Protein AF-A0A2U2I7R1-F1 (afdb_monomer_lite)

Secondary structure (DSSP, 8-state):
-PPPP------SSHHHHTTS-HHHHH-PPPPPEE-SS--SSSTTTT-PPTT-EEPPPTHHHHHHHHSS-HHHHHHHHHGGGHHHHHHHHTTSS---HHHHHHHHHHHT--HHHHHHT----SSS-S-HHHHHHHHHHHHHHHHHHHHHH----B-TTT--BSSPPHHHHHHHSSS---HHHHHHHHHHHHHHHHHHHHHHHH-GGGSPPTTHHHHHT-TTS-HHHHHHHHHHHHHT-SSHHHHHHHTT-S-TTSPPPPHHHHHHHHHTSSPPPHHHHHHHTTT-TTHHHHHHHHHHHHHHHHHHHHHHHHSSSSSPPPHHHHHHHHHHHHHHHHHHHHHHHHHHHHHHH-S------------PPPP-------

pLDDT: mean 81.18, std 19.89, range [24.16, 98.38]

Organism: NCBI:txid1524097

Structure (mmCIF, N/CA/C/O backbone):
data_AF-A0A2U2I7R1-F1
#
_entry.id   AF-A0A2U2I7R1-F1
#
loop_
_atom_site.group_PDB
_atom_site.id
_atom_site.type_symbol
_atom_site.label_atom_id
_atom_site.label_alt_id
_atom_site.label_comp_id
_atom_site.label_asym_id
_atom_site.label_entity_id
_atom_site.label_seq_id
_atom_site.pdbx_PDB_ins_code
_atom_site.Cartn_x
_atom_site.Cartn_y
_atom_site.Cartn_z
_atom_site.occupancy
_atom_site.B_iso_or_equiv
_atom_site.auth_seq_id
_atom_site.auth_comp_id
_atom_site.auth_asym_id
_atom_site.auth_atom_id
_atom_site.pdbx_PDB_model_num
ATOM 1 N N . MET A 1 1 ? 42.868 -10.624 25.948 1.00 32.81 1 MET A N 1
ATOM 2 C CA . MET A 1 1 ? 41.670 -10.775 25.096 1.00 32.81 1 MET A CA 1
ATOM 3 C C . MET A 1 1 ? 40.777 -11.775 25.797 1.00 32.81 1 MET A C 1
ATOM 5 O O . MET A 1 1 ? 40.874 -12.968 25.550 1.00 32.81 1 MET A O 1
ATOM 9 N N . GLU A 1 2 ? 40.053 -11.282 26.795 1.00 24.16 2 GLU A N 1
ATOM 10 C CA . GLU A 1 2 ? 39.180 -12.086 27.645 1.00 24.16 2 GLU A CA 1
ATOM 11 C C . GLU A 1 2 ? 37.803 -12.216 27.005 1.00 24.16 2 GLU A C 1
ATOM 13 O O . GLU A 1 2 ? 37.299 -11.296 26.359 1.00 24.16 2 GLU A O 1
ATOM 18 N N . ASN A 1 3 ? 37.250 -13.411 27.174 1.00 28.14 3 ASN A N 1
ATOM 19 C CA . ASN A 1 3 ? 35.972 -13.864 26.665 1.00 28.14 3 ASN A CA 1
ATOM 20 C C . ASN A 1 3 ? 34.836 -12.928 27.092 1.00 28.14 3 ASN A C 1
ATOM 22 O O . ASN A 1 3 ? 34.544 -12.793 28.279 1.00 28.14 3 ASN A O 1
ATOM 26 N N . LEU A 1 4 ? 34.154 -12.340 26.109 1.00 25.27 4 LEU A N 1
ATOM 27 C CA . LEU A 1 4 ? 32.807 -11.822 26.314 1.00 25.27 4 LEU A CA 1
ATOM 28 C C . LEU A 1 4 ? 31.895 -13.005 26.687 1.00 25.27 4 LEU A C 1
ATOM 30 O O . LEU A 1 4 ? 31.951 -14.038 26.012 1.00 25.27 4 LEU A O 1
ATOM 34 N N . PRO A 1 5 ? 31.072 -12.892 27.743 1.00 25.06 5 PRO A N 1
ATOM 35 C CA . PRO A 1 5 ? 30.177 -13.964 28.139 1.00 25.06 5 PRO A CA 1
ATOM 36 C C . PRO A 1 5 ? 29.154 -14.209 27.029 1.00 25.06 5 PRO A C 1
ATOM 38 O O . PRO A 1 5 ? 28.495 -13.288 26.542 1.00 25.06 5 PRO A O 1
ATOM 41 N N . ALA A 1 6 ? 29.050 -15.474 26.626 1.00 27.86 6 ALA A N 1
ATOM 42 C CA . ALA A 1 6 ? 28.032 -15.961 25.718 1.00 27.86 6 ALA A CA 1
ATOM 43 C C . ALA A 1 6 ? 26.646 -15.658 26.305 1.00 27.86 6 ALA A C 1
ATOM 45 O O . ALA A 1 6 ? 26.239 -16.238 27.309 1.00 27.86 6 ALA A O 1
ATOM 46 N N . PHE A 1 7 ? 25.917 -14.739 25.671 1.00 26.69 7 PHE A N 1
ATOM 47 C CA . PHE A 1 7 ? 24.474 -14.617 25.849 1.00 26.69 7 PHE A CA 1
ATOM 48 C C . PHE A 1 7 ? 23.809 -15.806 25.150 1.00 26.69 7 PHE A C 1
ATOM 50 O O . PHE A 1 7 ? 23.364 -15.727 24.006 1.00 26.69 7 PHE A O 1
ATOM 57 N N . ASP A 1 8 ? 23.796 -16.932 25.855 1.00 27.38 8 ASP A N 1
ATOM 58 C CA . ASP A 1 8 ? 23.245 -18.214 25.421 1.00 27.38 8 ASP A CA 1
ATOM 59 C C . ASP A 1 8 ? 21.739 -18.289 25.740 1.00 27.38 8 ASP A C 1
ATOM 61 O O . ASP A 1 8 ? 21.255 -19.139 26.483 1.00 27.38 8 ASP A O 1
ATOM 65 N N . LEU A 1 9 ? 20.982 -17.318 25.219 1.00 26.78 9 LEU A N 1
ATOM 66 C CA . LEU A 1 9 ? 19.534 -17.183 25.432 1.00 26.78 9 LEU A CA 1
ATOM 67 C C . LEU A 1 9 ? 18.770 -16.975 24.119 1.00 26.78 9 LEU A C 1
ATOM 69 O O . LEU A 1 9 ? 17.791 -16.246 24.077 1.00 26.78 9 LEU A O 1
ATOM 73 N N . LEU A 1 10 ? 19.203 -17.614 23.030 1.00 28.50 10 LEU A N 1
ATOM 74 C CA . LEU A 1 10 ? 18.437 -17.708 21.780 1.00 28.50 10 LEU A CA 1
ATOM 75 C C . LEU A 1 10 ? 18.779 -19.016 21.051 1.00 28.50 10 LEU A C 1
ATOM 77 O O . LEU A 1 10 ? 19.348 -19.016 19.956 1.00 28.50 10 LEU A O 1
ATOM 81 N N . THR A 1 11 ? 18.411 -20.154 21.634 1.00 30.95 11 THR A N 1
ATOM 82 C CA . THR A 1 11 ? 18.304 -21.405 20.879 1.00 30.95 11 THR A CA 1
ATOM 83 C C . THR A 1 11 ? 17.136 -21.285 19.884 1.00 30.95 11 THR A C 1
ATOM 85 O O . THR A 1 11 ? 16.000 -21.647 20.162 1.00 30.95 11 THR A O 1
ATOM 88 N N . THR A 1 12 ? 17.475 -20.752 18.697 1.00 36.22 12 THR A N 1
ATOM 89 C CA . THR A 1 12 ? 16.732 -20.649 17.411 1.00 36.22 12 THR A CA 1
ATOM 90 C C . THR A 1 12 ? 15.532 -19.682 17.358 1.00 36.22 12 THR A C 1
ATOM 92 O O . THR A 1 12 ? 14.618 -19.812 18.163 1.00 36.22 12 THR A O 1
ATOM 95 N N . PRO A 1 13 ? 15.526 -18.677 16.435 1.00 36.03 13 PRO A N 1
ATOM 96 C CA . PRO A 1 13 ? 15.705 -18.839 14.977 1.00 36.03 13 PRO A CA 1
ATOM 97 C C . PRO A 1 13 ? 16.886 -18.062 14.345 1.00 36.03 13 PRO A C 1
ATOM 99 O O . PRO A 1 13 ? 16.948 -17.910 13.128 1.00 36.03 13 PRO A O 1
ATOM 102 N N . PHE A 1 14 ? 17.838 -17.552 15.131 1.00 35.88 14 PHE A N 1
ATOM 103 C CA . PHE A 1 14 ? 18.919 -16.699 14.599 1.00 35.88 14 PHE A CA 1
ATOM 104 C C . PHE A 1 14 ? 20.123 -17.454 13.999 1.00 35.88 14 PHE A C 1
ATOM 106 O O . PHE A 1 14 ? 20.901 -16.865 13.251 1.00 35.88 14 PHE A O 1
ATOM 113 N N . GLY A 1 15 ? 20.276 -18.754 14.273 1.00 31.91 15 GLY A N 1
ATOM 114 C CA . GLY A 1 15 ? 21.371 -19.569 13.720 1.00 31.91 15 GLY A CA 1
ATOM 115 C C . GLY A 1 15 ? 21.289 -19.767 12.200 1.00 31.91 15 GLY A C 1
ATOM 116 O O . GLY A 1 15 ? 22.312 -19.771 11.520 1.00 31.91 15 GLY A O 1
ATOM 117 N N . GLU A 1 16 ? 20.070 -19.842 11.663 1.00 39.00 16 GLU A N 1
ATOM 118 C CA . GLU A 1 16 ? 19.798 -19.959 10.223 1.00 39.00 16 GLU A CA 1
ATOM 119 C C . GLU A 1 16 ? 19.964 -18.613 9.487 1.00 39.00 16 GLU A C 1
ATOM 121 O O . GLU A 1 16 ? 20.326 -18.587 8.313 1.00 39.00 16 GLU A O 1
ATOM 126 N N . LEU A 1 17 ? 19.810 -17.477 10.185 1.00 38.53 17 LEU A N 1
ATOM 127 C CA . LEU A 1 17 ? 19.970 -16.134 9.605 1.00 38.53 17 LEU A CA 1
ATOM 128 C C . LEU A 1 17 ? 21.421 -15.815 9.211 1.00 38.53 17 LEU A C 1
ATOM 130 O O . LEU A 1 17 ? 21.637 -15.009 8.314 1.00 38.53 17 LEU A O 1
ATOM 134 N N . LYS A 1 18 ? 22.425 -16.469 9.815 1.00 36.31 18 LYS A N 1
ATOM 135 C CA . LYS A 1 18 ? 23.844 -16.273 9.449 1.00 36.31 18 LYS A CA 1
ATOM 136 C C . LYS A 1 18 ? 24.207 -16.826 8.064 1.00 36.31 18 LYS A C 1
ATOM 138 O O . LYS A 1 18 ? 25.251 -16.458 7.533 1.00 36.31 18 LYS A O 1
ATOM 143 N N . LYS A 1 19 ? 23.382 -17.711 7.493 1.00 43.28 19 LYS A N 1
ATOM 144 C CA . LYS A 1 19 ? 23.600 -18.321 6.167 1.00 43.28 19 LYS A CA 1
ATOM 145 C C . LYS A 1 19 ? 22.849 -17.604 5.043 1.00 43.28 19 LYS A C 1
ATOM 147 O O . LYS A 1 19 ? 23.075 -17.910 3.877 1.00 43.28 19 LYS A O 1
ATOM 152 N N . LEU A 1 20 ? 21.954 -16.681 5.388 1.00 46.47 20 LEU A N 1
ATOM 153 C CA . LEU A 1 20 ? 21.107 -15.968 4.442 1.00 46.47 20 LEU A CA 1
ATOM 154 C C . LEU A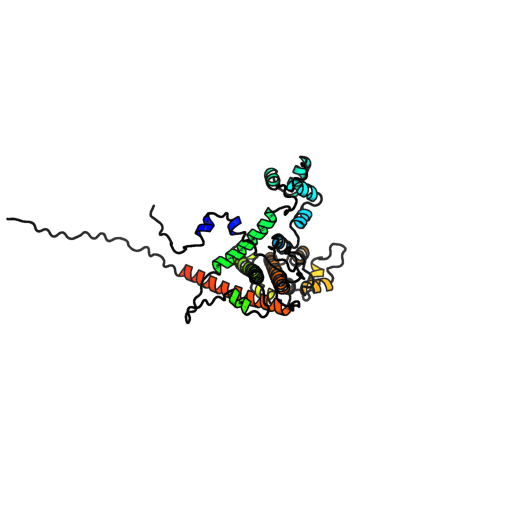 1 20 ? 21.677 -14.573 4.184 1.00 46.47 20 LEU A C 1
ATOM 156 O O . LEU A 1 20 ? 22.095 -13.870 5.102 1.00 46.47 20 LEU A O 1
ATOM 160 N N . THR A 1 21 ? 21.679 -14.148 2.923 1.00 63.03 21 THR A N 1
ATOM 161 C CA . THR A 1 21 ? 21.971 -12.753 2.580 1.00 63.03 21 THR A CA 1
ATOM 162 C C . THR A 1 21 ? 20.905 -11.841 3.190 1.00 63.03 21 THR A C 1
ATOM 164 O O . THR A 1 21 ? 19.758 -12.250 3.375 1.00 63.03 21 THR A O 1
ATOM 167 N N . LEU A 1 22 ? 21.246 -10.577 3.466 1.00 63.06 22 LEU A N 1
ATOM 168 C CA . LEU A 1 22 ? 20.279 -9.596 3.980 1.00 63.06 22 LEU A CA 1
ATOM 169 C C . LEU A 1 22 ? 19.018 -9.529 3.098 1.00 63.06 22 LEU A C 1
ATOM 171 O O . LEU A 1 22 ? 17.906 -9.443 3.607 1.00 63.06 22 LEU A O 1
ATOM 175 N N . VAL A 1 23 ? 19.185 -9.662 1.780 1.00 62.62 23 VAL A N 1
ATOM 176 C CA . VAL A 1 23 ? 18.077 -9.736 0.821 1.00 62.62 23 VAL A CA 1
ATOM 177 C C . VAL A 1 23 ? 17.191 -10.952 1.087 1.00 62.62 23 VAL A C 1
ATOM 179 O O . VAL A 1 23 ? 15.979 -10.799 1.135 1.00 62.62 23 VAL A O 1
ATOM 182 N N . GLN A 1 24 ? 17.753 -12.140 1.322 1.00 67.38 24 GLN A N 1
ATOM 183 C CA . GLN A 1 24 ? 16.977 -13.352 1.629 1.00 67.38 24 GLN A CA 1
ATOM 184 C C . GLN A 1 24 ? 16.220 -13.253 2.961 1.00 67.38 24 GLN A C 1
ATOM 186 O O . GLN A 1 24 ? 15.110 -13.761 3.075 1.00 67.38 24 GLN A O 1
ATOM 191 N N . ILE A 1 25 ? 16.781 -12.560 3.954 1.00 66.81 25 ILE A N 1
ATOM 192 C CA . ILE A 1 25 ? 16.105 -12.307 5.238 1.00 66.81 25 ILE A CA 1
ATOM 193 C C . ILE A 1 25 ? 14.923 -11.342 5.054 1.00 66.81 25 ILE A C 1
ATOM 195 O O . ILE A 1 25 ? 13.881 -11.481 5.698 1.00 66.81 25 ILE A O 1
ATOM 199 N N . LEU A 1 26 ? 15.084 -10.357 4.169 1.00 78.00 26 LEU A N 1
ATOM 200 C CA . LEU A 1 26 ? 14.093 -9.313 3.914 1.00 78.00 26 LEU A CA 1
ATOM 201 C C . LEU A 1 26 ? 13.083 -9.680 2.817 1.00 78.00 26 LEU A C 1
ATOM 203 O O . LEU A 1 26 ? 12.078 -9.000 2.679 1.00 78.00 26 LEU A O 1
ATOM 207 N N . THR A 1 27 ? 13.289 -10.757 2.062 1.00 76.06 27 THR A N 1
ATOM 208 C CA . THR A 1 27 ? 12.367 -11.214 1.009 1.00 76.06 27 THR A CA 1
ATOM 209 C C . THR A 1 27 ? 11.592 -12.439 1.480 1.00 76.06 27 THR A C 1
ATOM 211 O O . THR A 1 27 ? 11.774 -13.556 1.006 1.00 76.06 27 THR A O 1
ATOM 214 N N . VAL A 1 28 ? 10.697 -12.231 2.449 1.00 74.44 28 VAL A N 1
ATOM 215 C CA . VAL A 1 28 ? 9.805 -13.298 2.920 1.00 74.44 28 VAL A CA 1
ATOM 216 C C . VAL A 1 28 ? 8.736 -13.550 1.846 1.00 74.44 28 VAL A C 1
ATOM 218 O O . VAL A 1 28 ? 7.973 -12.631 1.538 1.00 74.44 28 VAL A O 1
ATOM 221 N N . PRO A 1 29 ? 8.619 -14.755 1.265 1.00 81.56 29 PRO A N 1
ATOM 222 C CA . PRO A 1 29 ? 7.606 -15.022 0.246 1.00 81.56 29 PRO A CA 1
ATOM 223 C C . PRO A 1 29 ? 6.188 -14.892 0.823 1.00 81.56 29 PRO A C 1
ATOM 225 O O . PRO A 1 29 ? 5.965 -15.097 2.019 1.00 81.56 29 PRO A O 1
ATOM 228 N N . PHE A 1 30 ? 5.219 -14.515 -0.012 1.00 88.38 30 PHE A N 1
ATOM 229 C CA . PHE A 1 30 ? 3.804 -14.564 0.363 1.00 88.38 30 PHE A CA 1
ATOM 230 C C . PHE A 1 30 ? 3.295 -16.007 0.295 1.00 88.38 30 PHE A C 1
ATOM 232 O O . PHE A 1 30 ? 3.698 -16.769 -0.584 1.00 88.38 30 PHE A O 1
ATOM 239 N N . ALA A 1 31 ? 2.396 -16.374 1.209 1.00 91.00 31 ALA A N 1
ATOM 240 C CA . ALA A 1 31 ? 1.668 -17.633 1.109 1.00 91.00 31 ALA A CA 1
ATOM 241 C C . ALA A 1 31 ? 0.715 -17.607 -0.104 1.00 91.00 31 ALA A C 1
ATOM 243 O O . ALA A 1 31 ? 0.285 -16.519 -0.515 1.00 91.00 31 ALA A O 1
ATOM 244 N N . PRO A 1 32 ? 0.372 -18.771 -0.687 1.00 95.38 32 PRO A N 1
ATOM 245 C CA . PRO A 1 32 ? -0.664 -18.853 -1.707 1.00 95.38 32 PRO A CA 1
ATOM 246 C C . PRO A 1 32 ? -1.975 -18.238 -1.210 1.00 95.38 32 PRO A C 1
ATOM 248 O O . PRO A 1 32 ? -2.477 -18.591 -0.150 1.00 95.38 32 PRO A O 1
ATOM 251 N N . LEU A 1 33 ? -2.541 -17.319 -1.986 1.00 96.12 33 LEU A N 1
ATOM 252 C CA . LEU A 1 33 ? -3.781 -16.631 -1.662 1.00 96.12 33 LEU A CA 1
ATOM 253 C C . LEU A 1 33 ? -4.865 -17.057 -2.651 1.00 96.12 33 LEU A C 1
ATOM 255 O O . LEU A 1 33 ? -4.689 -16.948 -3.863 1.00 96.12 33 LEU A O 1
ATOM 259 N N . MET A 1 34 ? -6.008 -17.506 -2.136 1.00 96.50 34 MET A N 1
ATOM 260 C CA . MET A 1 34 ? -7.183 -17.804 -2.952 1.00 96.50 34 MET A CA 1
ATOM 261 C C . MET A 1 34 ? -8.215 -16.690 -2.805 1.00 96.50 34 MET A C 1
ATOM 263 O O . MET A 1 34 ? -8.817 -16.514 -1.746 1.00 96.50 34 MET A O 1
ATOM 267 N N . LEU A 1 35 ? -8.452 -15.952 -3.888 1.00 95.81 35 LEU A N 1
ATOM 268 C CA . LEU A 1 35 ? -9.587 -15.038 -3.962 1.00 95.81 35 LEU A CA 1
ATOM 269 C C . LEU A 1 35 ? -10.848 -15.843 -4.284 1.00 95.81 35 LEU A C 1
ATOM 271 O O . LEU A 1 35 ? -10.841 -16.655 -5.200 1.00 95.81 35 LEU A O 1
ATOM 275 N N . LEU A 1 36 ? -11.953 -15.601 -3.586 1.00 95.62 36 LEU A N 1
ATOM 276 C CA . LEU A 1 36 ? -13.254 -16.201 -3.916 1.00 95.62 36 LEU A CA 1
ATOM 277 C C . LEU A 1 36 ? -13.996 -15.406 -4.994 1.00 95.62 36 LEU A C 1
ATOM 279 O O . LEU A 1 36 ? -14.959 -15.882 -5.588 1.00 95.62 36 LEU A O 1
ATOM 283 N N . ARG A 1 37 ? -13.576 -14.162 -5.217 1.00 94.19 37 ARG A N 1
ATOM 284 C CA . ARG A 1 37 ? -14.195 -13.213 -6.142 1.00 94.19 37 ARG A CA 1
ATOM 285 C C . ARG A 1 37 ? -13.192 -12.117 -6.522 1.00 94.19 37 ARG A C 1
ATOM 287 O O . ARG A 1 37 ? -12.221 -11.918 -5.793 1.00 94.19 37 ARG A O 1
ATOM 294 N N . PRO A 1 38 ? -13.396 -11.385 -7.631 1.00 94.69 38 PRO A N 1
ATOM 295 C CA . PRO A 1 38 ? -12.473 -10.331 -8.044 1.00 94.69 38 PRO A CA 1
ATOM 296 C C . PRO A 1 38 ? -12.316 -9.213 -7.003 1.00 94.69 38 PRO A C 1
ATOM 298 O O . PRO A 1 38 ? -13.293 -8.800 -6.365 1.00 94.69 38 PRO A O 1
ATOM 301 N N . LEU A 1 39 ? -11.100 -8.673 -6.904 1.00 94.75 39 LEU A N 1
ATOM 302 C CA . LEU A 1 39 ? -10.831 -7.390 -6.247 1.00 94.75 39 LEU A CA 1
ATOM 303 C C . LEU A 1 39 ? -11.574 -6.269 -6.985 1.00 94.75 39 LEU A C 1
ATOM 305 O O . LEU A 1 39 ? -11.622 -6.254 -8.219 1.00 94.75 39 LEU A O 1
ATOM 309 N N . LYS A 1 40 ? -12.172 -5.330 -6.245 1.00 92.94 40 LYS A N 1
ATOM 310 C CA . LYS A 1 40 ? -12.958 -4.239 -6.842 1.00 92.94 40 LYS A CA 1
ATOM 311 C C . LYS A 1 40 ? -12.108 -3.016 -7.154 1.00 92.94 40 LYS A C 1
ATOM 313 O O . LYS A 1 40 ? -12.284 -2.421 -8.218 1.00 92.94 40 LYS A O 1
ATOM 318 N N . LEU A 1 41 ? -11.228 -2.643 -6.231 1.00 92.56 41 LEU A N 1
ATOM 319 C CA . LEU A 1 41 ? -10.438 -1.418 -6.285 1.00 92.56 41 LEU A CA 1
ATOM 320 C C . LEU A 1 41 ? -9.053 -1.672 -6.890 1.00 92.56 41 LEU A C 1
ATOM 322 O O . LEU A 1 41 ? -8.624 -0.927 -7.768 1.00 92.56 41 LEU A O 1
ATOM 326 N N . PHE A 1 42 ? -8.392 -2.752 -6.472 1.00 92.50 42 PHE A N 1
ATOM 327 C CA . PHE A 1 42 ? -7.063 -3.162 -6.945 1.00 92.50 42 PHE A CA 1
ATOM 328 C C . PHE A 1 42 ? -7.180 -4.287 -7.976 1.00 92.50 42 PHE A C 1
ATOM 330 O O . PHE A 1 42 ? -6.699 -5.407 -7.790 1.00 92.50 42 PHE A O 1
ATOM 337 N N . LYS A 1 43 ? -7.908 -4.001 -9.062 1.00 89.25 43 LYS A N 1
ATOM 338 C CA . LYS A 1 43 ? -8.192 -4.980 -10.121 1.00 89.25 43 LYS A CA 1
ATOM 339 C C . LYS A 1 43 ? -6.886 -5.564 -10.652 1.00 89.25 43 LYS A C 1
ATOM 341 O O . LYS A 1 43 ? -5.976 -4.814 -10.996 1.00 89.25 43 LYS A O 1
ATOM 346 N N . SER A 1 44 ? -6.803 -6.895 -10.693 1.00 85.56 44 SER A N 1
ATOM 347 C CA . SER A 1 44 ? -5.637 -7.674 -11.150 1.00 85.56 44 SER A CA 1
ATOM 348 C C . SER A 1 44 ? -4.296 -7.374 -10.464 1.00 85.56 44 SER A C 1
ATOM 350 O O . SER A 1 44 ? -3.308 -8.010 -10.805 1.00 85.56 44 SER A O 1
ATOM 352 N N . THR A 1 45 ? -4.233 -6.471 -9.479 1.00 89.25 45 THR A N 1
ATOM 353 C CA . THR A 1 45 ? -2.966 -6.001 -8.899 1.00 89.25 45 THR A CA 1
ATOM 354 C C . THR A 1 45 ? -2.183 -7.124 -8.228 1.00 89.25 45 THR A C 1
ATOM 356 O O . THR A 1 45 ? -0.966 -7.113 -8.294 1.00 89.25 45 THR A O 1
ATOM 359 N N . LEU A 1 46 ? -2.865 -8.113 -7.640 1.00 93.69 46 LEU A N 1
ATOM 360 C CA . LEU A 1 46 ? -2.217 -9.280 -7.029 1.00 93.69 46 LEU A CA 1
ATOM 361 C C . LEU A 1 46 ? -1.839 -10.387 -8.033 1.00 93.69 46 LEU A C 1
ATOM 363 O O . LEU A 1 46 ? -1.281 -11.396 -7.617 1.00 93.69 46 LEU A O 1
ATOM 367 N N . GLY A 1 47 ? -2.198 -10.269 -9.317 1.00 92.31 47 GLY A N 1
ATOM 368 C CA . GLY A 1 47 ? -1.978 -11.335 -10.307 1.00 92.31 47 GLY A CA 1
ATOM 369 C C . GLY A 1 47 ? -2.796 -12.615 -10.063 1.00 92.31 47 GLY A C 1
ATOM 370 O O . GLY A 1 47 ? -2.471 -13.667 -10.602 1.00 92.31 47 GLY A O 1
ATOM 371 N N . LEU A 1 48 ? -3.850 -12.547 -9.242 1.00 94.44 48 LEU A N 1
ATOM 372 C CA . LEU A 1 48 ? -4.634 -13.713 -8.820 1.00 94.44 48 LEU A CA 1
ATOM 373 C C . LEU A 1 48 ? -5.913 -13.884 -9.641 1.00 94.44 48 LEU A C 1
ATOM 375 O O . LEU A 1 48 ? -6.622 -12.914 -9.927 1.00 94.44 48 LEU A O 1
ATOM 379 N N . THR A 1 49 ? -6.253 -15.141 -9.923 1.00 94.06 49 THR A N 1
ATOM 380 C CA . THR A 1 49 ? -7.534 -15.526 -10.527 1.00 94.06 49 THR A CA 1
ATOM 381 C C . THR A 1 49 ? -8.472 -16.069 -9.444 1.00 94.06 49 THR A C 1
ATOM 383 O O . THR A 1 49 ? -8.047 -16.919 -8.659 1.00 94.06 49 THR A O 1
ATOM 386 N N . PRO A 1 50 ? -9.739 -15.616 -9.365 1.00 94.81 50 PRO A N 1
ATOM 387 C CA . PRO A 1 50 ? -10.691 -16.161 -8.403 1.00 94.81 50 PRO A CA 1
ATOM 388 C C . PRO A 1 50 ? -10.851 -17.683 -8.517 1.00 94.81 50 PRO A C 1
ATOM 390 O O . PRO A 1 50 ? -10.916 -18.222 -9.619 1.00 94.81 50 PRO A O 1
ATOM 393 N N . GLY A 1 51 ? -10.933 -18.366 -7.376 1.00 94.44 51 GLY A N 1
ATOM 394 C CA . GLY A 1 51 ? -11.055 -19.821 -7.270 1.00 94.44 51 GLY A CA 1
ATOM 395 C C . GLY A 1 51 ? -9.735 -20.587 -7.384 1.00 94.44 51 GLY A C 1
ATOM 396 O O . GLY A 1 51 ? -9.736 -21.799 -7.195 1.00 94.44 51 GLY A O 1
ATOM 397 N N . VAL A 1 52 ? -8.615 -19.910 -7.655 1.00 96.06 52 VAL A N 1
ATOM 398 C CA . VAL A 1 52 ? -7.295 -20.541 -7.767 1.00 96.06 52 VAL A CA 1
ATOM 399 C C . VAL A 1 52 ? -6.387 -20.015 -6.660 1.00 96.06 52 VAL A C 1
ATOM 401 O O . VAL A 1 52 ? -6.198 -18.808 -6.518 1.00 96.06 52 VAL A O 1
ATOM 404 N N . ALA A 1 53 ? -5.830 -20.923 -5.859 1.00 95.75 53 ALA A N 1
ATOM 405 C CA . ALA A 1 53 ? -4.832 -20.581 -4.855 1.00 95.75 53 ALA A CA 1
ATOM 406 C C . ALA A 1 53 ? -3.460 -20.424 -5.526 1.00 95.75 53 ALA A C 1
ATOM 408 O O . ALA A 1 53 ? -2.868 -21.406 -5.973 1.00 95.75 53 ALA A O 1
ATOM 409 N N . THR A 1 54 ? -2.950 -19.196 -5.597 1.00 95.44 54 THR A N 1
ATOM 410 C CA . THR A 1 54 ? -1.623 -18.895 -6.160 1.00 95.44 54 THR A CA 1
ATOM 411 C C . THR A 1 54 ? -0.907 -17.839 -5.332 1.00 95.44 54 THR A C 1
ATOM 413 O O . THR A 1 54 ? -1.536 -17.067 -4.611 1.00 95.44 54 THR A O 1
ATOM 416 N N . VAL A 1 55 ? 0.421 -17.794 -5.414 1.00 94.62 55 VAL A N 1
ATOM 417 C CA . VAL A 1 55 ? 1.210 -16.752 -4.744 1.00 94.62 55 VAL A CA 1
ATOM 418 C C . VAL A 1 55 ? 0.919 -15.394 -5.404 1.00 94.62 55 VAL A C 1
ATOM 420 O O . VAL A 1 55 ? 0.943 -15.328 -6.635 1.00 94.62 55 VAL A O 1
ATOM 423 N N . PRO A 1 56 ? 0.637 -14.324 -4.633 1.00 95.25 56 PRO A N 1
ATOM 424 C CA . PRO A 1 56 ? 0.499 -12.976 -5.179 1.00 95.25 56 PRO A CA 1
ATOM 425 C C . PRO A 1 56 ? 1.743 -12.537 -5.960 1.00 95.25 56 PRO A C 1
ATOM 427 O O . PRO A 1 56 ? 2.864 -12.695 -5.473 1.00 95.25 56 PRO A O 1
ATOM 430 N N . ASP A 1 57 ? 1.539 -11.946 -7.136 1.00 93.50 57 ASP A N 1
ATOM 431 C CA . ASP A 1 57 ? 2.621 -11.385 -7.948 1.00 93.50 57 ASP A CA 1
ATOM 432 C C . ASP A 1 57 ? 3.267 -10.196 -7.212 1.00 93.50 57 ASP A C 1
ATOM 434 O O . ASP A 1 57 ? 2.576 -9.198 -6.988 1.00 93.50 57 ASP A O 1
ATOM 438 N N . PRO A 1 58 ? 4.565 -10.247 -6.848 1.00 91.81 58 PRO A N 1
ATOM 439 C CA . PRO A 1 58 ? 5.230 -9.191 -6.080 1.00 91.81 58 PRO A CA 1
ATOM 440 C C . PRO A 1 58 ? 5.214 -7.806 -6.741 1.00 91.81 58 PRO A C 1
ATOM 442 O O . PRO A 1 58 ? 5.403 -6.804 -6.048 1.00 91.81 58 PRO A O 1
ATOM 445 N N . GLU A 1 59 ? 4.912 -7.724 -8.040 1.00 92.06 59 GLU A N 1
ATOM 446 C CA . GLU A 1 59 ? 4.599 -6.483 -8.753 1.00 92.06 59 GLU A CA 1
ATOM 447 C C . GLU A 1 59 ? 3.556 -5.619 -8.032 1.00 92.06 59 GLU A C 1
ATOM 449 O O . GLU A 1 59 ? 3.601 -4.388 -8.100 1.00 92.06 59 GLU A O 1
ATOM 454 N N . PHE A 1 60 ? 2.631 -6.244 -7.298 1.00 94.69 60 PHE A N 1
ATOM 455 C CA . PHE A 1 60 ? 1.591 -5.539 -6.558 1.00 94.69 60 PHE A CA 1
ATOM 456 C C . PHE A 1 60 ? 2.169 -4.493 -5.593 1.00 94.69 60 PHE A C 1
ATOM 458 O O . PHE A 1 60 ? 1.546 -3.453 -5.372 1.00 94.69 60 PHE A O 1
ATOM 465 N N . LEU A 1 61 ? 3.361 -4.743 -5.035 1.00 94.38 61 LEU A N 1
ATOM 466 C CA . LEU A 1 61 ? 4.049 -3.805 -4.149 1.00 94.38 61 LEU A CA 1
ATOM 467 C C . LEU A 1 61 ? 4.522 -2.568 -4.914 1.00 94.38 61 LEU A C 1
ATOM 469 O O . LEU A 1 61 ? 4.362 -1.456 -4.417 1.00 94.38 61 LEU A O 1
ATOM 473 N N . VAL A 1 62 ? 5.019 -2.736 -6.141 1.00 92.19 62 VAL A N 1
ATOM 474 C CA . VAL A 1 62 ? 5.367 -1.610 -7.021 1.00 92.19 62 VAL A CA 1
ATOM 475 C C . VAL A 1 62 ? 4.113 -0.794 -7.335 1.00 92.19 62 VAL A C 1
ATOM 477 O O . VAL A 1 62 ? 4.104 0.416 -7.141 1.00 92.19 62 VAL A O 1
ATOM 480 N N . VAL A 1 63 ? 3.002 -1.448 -7.686 1.00 92.69 63 VAL A N 1
ATOM 481 C CA . VAL A 1 63 ? 1.719 -0.766 -7.950 1.00 92.69 63 VAL A CA 1
ATOM 482 C C . VAL A 1 63 ? 1.175 -0.042 -6.710 1.00 92.69 63 VAL A C 1
ATOM 484 O O . VAL A 1 63 ? 0.541 1.017 -6.815 1.00 92.69 63 VAL A O 1
ATOM 487 N N . LEU A 1 64 ? 1.404 -0.577 -5.509 1.00 91.81 64 LEU A N 1
ATOM 488 C CA . LEU A 1 64 ? 1.047 0.108 -4.268 1.00 91.81 64 LEU A CA 1
ATOM 489 C C . LEU A 1 64 ? 1.887 1.367 -4.048 1.00 91.81 64 LEU A C 1
ATOM 491 O O . LEU A 1 64 ? 1.302 2.390 -3.689 1.00 91.81 64 LEU A O 1
ATOM 495 N N . LEU A 1 65 ? 3.201 1.286 -4.268 1.00 89.50 65 LEU A N 1
ATOM 496 C CA . LEU A 1 65 ? 4.157 2.367 -4.017 1.00 89.50 65 LEU A CA 1
ATOM 497 C C . LEU A 1 65 ? 4.103 3.465 -5.089 1.00 89.50 65 LEU A C 1
ATOM 499 O O . LEU A 1 65 ? 4.030 4.641 -4.752 1.00 89.50 65 LEU A O 1
ATOM 503 N N . GLU A 1 66 ? 4.075 3.080 -6.362 1.00 87.12 66 GLU A N 1
ATOM 504 C CA . GLU A 1 66 ? 4.211 3.980 -7.518 1.00 87.12 66 GLU A CA 1
ATOM 505 C C . GLU A 1 66 ? 2.865 4.301 -8.181 1.00 87.12 66 GLU A C 1
ATOM 507 O O . GLU A 1 66 ? 2.728 5.256 -8.945 1.00 87.12 66 GLU A O 1
ATOM 512 N N . GLY A 1 67 ? 1.831 3.496 -7.916 1.00 87.00 67 GLY A N 1
ATOM 513 C CA . GLY A 1 67 ? 0.536 3.617 -8.590 1.00 87.00 67 GLY A CA 1
ATOM 514 C C . GLY A 1 67 ? 0.508 3.082 -10.021 1.00 87.00 67 GLY A C 1
ATOM 515 O O . GLY A 1 67 ? -0.506 3.266 -10.692 1.00 87.00 67 GLY A O 1
ATOM 516 N N . MET A 1 68 ? 1.585 2.438 -10.466 1.00 89.56 68 MET A N 1
ATOM 517 C CA . MET A 1 68 ? 1.756 1.844 -11.790 1.00 89.56 68 MET A CA 1
ATOM 518 C C . MET A 1 68 ? 2.702 0.638 -11.703 1.00 89.56 68 MET A C 1
ATOM 520 O O . MET A 1 68 ? 3.369 0.442 -10.689 1.00 89.56 68 MET A O 1
ATOM 524 N N . THR A 1 69 ? 2.748 -0.177 -12.750 1.00 90.88 69 THR A N 1
ATOM 525 C CA . THR A 1 69 ? 3.710 -1.284 -12.870 1.00 90.88 69 THR A CA 1
ATOM 526 C C . THR A 1 69 ? 5.133 -0.762 -13.100 1.00 90.88 69 THR A C 1
ATOM 528 O O . THR A 1 69 ? 5.327 0.336 -13.629 1.00 90.88 69 THR A O 1
ATOM 531 N N . HIS A 1 70 ? 6.155 -1.564 -12.793 1.00 88.19 70 HIS A N 1
ATOM 532 C CA . HIS A 1 70 ? 7.554 -1.231 -13.079 1.00 88.19 70 HIS A CA 1
ATOM 533 C C . HIS A 1 70 ? 7.781 -0.967 -14.572 1.00 88.19 70 HIS A C 1
ATOM 535 O O . HIS A 1 70 ? 8.600 -0.125 -14.931 1.00 88.19 70 HIS A O 1
ATOM 541 N N . GLN A 1 71 ? 7.055 -1.658 -15.461 1.00 91.06 71 GLN A N 1
ATOM 542 C CA . GLN A 1 71 ? 7.158 -1.424 -16.902 1.00 91.06 71 GLN A CA 1
ATOM 543 C C . GLN A 1 71 ? 6.584 -0.066 -17.301 1.00 91.06 71 GLN A C 1
ATOM 545 O O . GLN A 1 71 ? 7.154 0.601 -18.160 1.00 91.06 71 GLN A O 1
ATOM 550 N N . GLU A 1 72 ? 5.468 0.352 -16.703 1.00 90.62 72 GLU A N 1
ATOM 551 C CA . GLU A 1 72 ? 4.902 1.685 -16.928 1.00 90.62 72 GLU A CA 1
ATOM 552 C C . GLU A 1 72 ? 5.832 2.777 -16.397 1.00 90.62 72 GLU A C 1
ATOM 554 O O . GLU A 1 72 ? 6.077 3.746 -17.115 1.00 90.62 72 GLU A O 1
ATOM 559 N N . ALA A 1 73 ? 6.422 2.582 -15.213 1.00 87.06 73 ALA A N 1
ATOM 560 C CA . ALA A 1 73 ? 7.415 3.496 -14.649 1.00 87.06 73 ALA A CA 1
ATOM 561 C C . ALA A 1 73 ? 8.643 3.630 -15.568 1.00 87.06 73 ALA A C 1
ATOM 563 O O . ALA A 1 73 ? 9.013 4.735 -15.971 1.00 87.06 73 ALA A O 1
ATOM 564 N N . LEU A 1 74 ? 9.213 2.498 -15.999 1.00 86.19 74 LEU A N 1
ATOM 565 C CA . LEU A 1 74 ? 10.324 2.458 -16.953 1.00 86.19 74 LEU A CA 1
ATOM 566 C C . LEU A 1 74 ? 9.966 3.113 -18.289 1.00 86.19 74 LEU A C 1
ATOM 568 O O . LEU A 1 74 ? 10.778 3.835 -18.863 1.00 86.19 74 LEU A O 1
ATOM 572 N N . ARG A 1 75 ? 8.752 2.881 -18.800 1.00 90.88 75 ARG A N 1
ATOM 573 C CA . ARG A 1 75 ? 8.284 3.491 -20.050 1.00 90.88 75 ARG A CA 1
ATOM 574 C C . ARG A 1 75 ? 8.147 5.004 -19.917 1.00 90.88 75 ARG A C 1
ATOM 576 O O . ARG A 1 75 ? 8.536 5.712 -20.842 1.00 90.88 75 ARG A O 1
ATOM 583 N N . GLY A 1 76 ? 7.648 5.493 -18.782 1.00 84.62 76 GLY A N 1
ATOM 584 C CA . GLY A 1 76 ? 7.578 6.923 -18.483 1.00 84.62 76 GLY A CA 1
ATOM 585 C C . GLY A 1 76 ? 8.955 7.589 -18.461 1.00 84.62 76 GLY A C 1
ATOM 586 O O . GLY A 1 76 ? 9.107 8.684 -18.994 1.00 84.62 76 GLY A O 1
ATOM 587 N N . GLN A 1 77 ? 9.964 6.904 -17.917 1.00 83.69 77 GLN A N 1
ATOM 588 C CA . GLN A 1 77 ? 11.336 7.413 -17.843 1.00 83.69 77 GLN A CA 1
ATOM 589 C C . GLN A 1 77 ? 12.082 7.345 -19.188 1.00 83.69 77 GLN A C 1
ATOM 591 O O . GLN A 1 77 ? 12.793 8.277 -19.551 1.00 83.69 77 GLN A O 1
ATOM 596 N N . LEU A 1 78 ? 11.930 6.249 -19.938 1.00 85.12 78 LEU A N 1
ATOM 597 C CA . LEU A 1 78 ? 12.723 5.972 -21.146 1.00 85.12 78 LEU A CA 1
ATOM 598 C C . LEU A 1 78 ? 12.067 6.430 -22.447 1.00 85.12 78 LEU A C 1
ATOM 600 O O . LEU A 1 78 ? 12.747 6.533 -23.472 1.00 85.12 78 LEU A O 1
ATOM 604 N N . ASN A 1 79 ? 10.755 6.666 -22.427 1.00 88.50 79 ASN A N 1
ATOM 605 C CA . ASN A 1 79 ? 9.961 7.076 -23.579 1.00 88.50 79 ASN A CA 1
ATOM 606 C C . ASN A 1 79 ? 10.275 6.214 -24.825 1.00 88.50 79 ASN A C 1
ATOM 608 O O . ASN A 1 79 ? 10.104 4.991 -24.801 1.00 88.50 79 ASN A O 1
ATOM 612 N N . ILE A 1 80 ? 10.808 6.820 -25.892 1.00 89.88 80 ILE A N 1
ATOM 613 C CA . ILE A 1 80 ? 11.140 6.152 -27.159 1.00 89.88 80 ILE A CA 1
ATOM 614 C C . ILE A 1 80 ? 12.192 5.037 -27.018 1.00 89.88 80 ILE A C 1
ATOM 616 O O . ILE A 1 80 ? 12.252 4.146 -27.863 1.00 89.88 80 ILE A O 1
ATOM 620 N N . GLN A 1 81 ? 13.008 5.050 -25.957 1.00 90.62 81 GLN A N 1
ATOM 621 C CA . GLN A 1 81 ? 14.053 4.047 -25.725 1.00 90.62 81 GLN A CA 1
ATOM 622 C C . GLN A 1 81 ? 13.558 2.817 -24.956 1.00 90.62 81 GLN A C 1
ATOM 624 O O . GLN A 1 81 ? 14.295 1.837 -24.845 1.00 90.62 81 GLN A O 1
ATOM 629 N N . PHE A 1 82 ? 12.313 2.815 -24.464 1.00 92.81 82 PHE A N 1
ATOM 630 C CA . PHE A 1 82 ? 11.783 1.702 -23.672 1.00 92.81 82 PHE A CA 1
ATOM 631 C C . PHE A 1 82 ? 11.902 0.361 -24.405 1.00 92.81 82 PHE A C 1
ATOM 633 O O . PHE A 1 82 ? 12.355 -0.622 -23.824 1.00 92.81 82 PHE A O 1
ATOM 640 N N . LYS A 1 83 ? 11.550 0.316 -25.698 1.00 93.00 83 LYS A N 1
ATOM 641 C CA . LYS A 1 83 ? 11.593 -0.941 -26.457 1.00 93.00 83 LYS A CA 1
ATOM 642 C C . LYS A 1 83 ? 13.021 -1.443 -26.673 1.00 93.00 83 LYS A C 1
ATOM 644 O O . LYS A 1 83 ? 13.252 -2.649 -26.657 1.00 93.00 83 LYS A O 1
ATOM 649 N N . ASN A 1 84 ? 13.978 -0.528 -26.818 1.00 92.50 84 ASN A N 1
ATOM 650 C CA . ASN A 1 84 ? 15.393 -0.875 -26.909 1.00 92.50 84 ASN A CA 1
ATOM 651 C C . ASN A 1 84 ? 15.895 -1.486 -25.598 1.00 92.50 84 ASN A C 1
ATOM 653 O O . ASN A 1 84 ? 16.590 -2.500 -25.644 1.00 92.50 84 ASN A O 1
ATOM 657 N N . LEU A 1 85 ? 15.490 -0.933 -24.446 1.00 90.69 85 LEU A N 1
ATOM 658 C CA . LEU A 1 85 ? 15.794 -1.537 -23.148 1.00 90.69 85 LEU A CA 1
ATOM 659 C C . LEU A 1 85 ? 15.140 -2.915 -23.017 1.00 90.69 85 LEU A C 1
ATOM 661 O O . LEU A 1 85 ? 15.806 -3.874 -22.648 1.00 90.69 85 LEU A O 1
ATOM 665 N N . GLU A 1 86 ? 13.854 -3.033 -23.352 1.00 93.44 86 GLU A N 1
ATOM 666 C CA . GLU A 1 86 ? 13.118 -4.296 -23.264 1.00 93.44 86 GLU A CA 1
ATOM 667 C C . GLU A 1 86 ? 13.805 -5.412 -24.059 1.00 93.44 86 GLU A C 1
ATOM 669 O O . GLU A 1 86 ? 14.037 -6.507 -23.544 1.00 93.44 86 GLU A O 1
ATOM 674 N N . ASN A 1 87 ? 14.182 -5.110 -25.302 1.00 92.69 87 ASN A N 1
ATOM 675 C CA . ASN A 1 87 ? 14.863 -6.052 -26.180 1.00 92.69 87 ASN A CA 1
ATOM 676 C C . ASN A 1 87 ? 16.262 -6.417 -25.670 1.00 92.69 87 ASN A C 1
ATOM 678 O O . ASN A 1 87 ? 16.659 -7.577 -25.794 1.00 92.69 87 ASN A O 1
ATOM 682 N N . LEU A 1 88 ? 16.984 -5.450 -25.094 1.00 91.56 88 LEU A N 1
ATOM 683 C CA . LEU A 1 88 ? 18.293 -5.670 -24.486 1.00 91.56 88 LEU A CA 1
ATOM 684 C C . LEU A 1 88 ? 18.192 -6.608 -23.280 1.00 91.56 88 LEU A C 1
ATOM 686 O O . LEU A 1 88 ? 18.819 -7.664 -23.273 1.00 91.56 88 LEU A O 1
ATOM 690 N N . LEU A 1 89 ? 17.378 -6.256 -22.281 1.00 90.25 89 LEU A N 1
ATOM 691 C CA . LEU A 1 89 ? 17.312 -6.996 -21.017 1.00 90.25 89 LEU A CA 1
ATOM 692 C C . LEU A 1 89 ? 16.798 -8.428 -21.211 1.00 90.25 89 LEU A C 1
ATOM 694 O O . LEU A 1 89 ? 17.292 -9.364 -20.579 1.00 90.25 89 LEU A O 1
ATOM 698 N N . ARG A 1 90 ? 15.860 -8.617 -22.150 1.00 92.75 90 ARG A N 1
ATOM 699 C CA . ARG A 1 90 ? 15.313 -9.934 -22.514 1.00 92.75 90 ARG A CA 1
ATOM 700 C C . ARG A 1 90 ? 16.190 -10.722 -23.488 1.00 92.75 90 ARG A C 1
ATOM 702 O O . ARG A 1 90 ? 15.826 -11.846 -23.827 1.00 92.75 90 ARG A O 1
ATOM 709 N N . GLY A 1 91 ? 17.312 -10.164 -23.947 1.00 87.44 91 GLY A N 1
ATOM 710 C CA . GLY A 1 91 ? 18.216 -10.822 -24.894 1.00 87.44 91 GLY A CA 1
ATOM 711 C C . GLY A 1 91 ? 17.569 -11.120 -26.251 1.00 87.44 91 GLY A C 1
ATOM 712 O O . GLY A 1 91 ? 17.931 -12.092 -26.907 1.00 87.44 91 GLY A O 1
ATOM 713 N N . ALA A 1 92 ? 16.576 -10.325 -26.661 1.00 87.94 92 ALA A N 1
ATOM 714 C CA . ALA A 1 92 ? 15.870 -10.520 -27.927 1.00 87.94 92 ALA A CA 1
ATOM 715 C C . ALA A 1 92 ? 16.711 -10.073 -29.134 1.00 87.94 92 ALA A C 1
ATOM 717 O O . ALA A 1 92 ? 16.595 -10.656 -30.212 1.00 87.94 92 ALA A O 1
ATOM 718 N N . HIS A 1 93 ? 17.566 -9.060 -28.952 1.00 83.31 93 HIS A N 1
ATOM 719 C CA . HIS A 1 93 ? 18.423 -8.505 -29.998 1.00 83.31 93 HIS 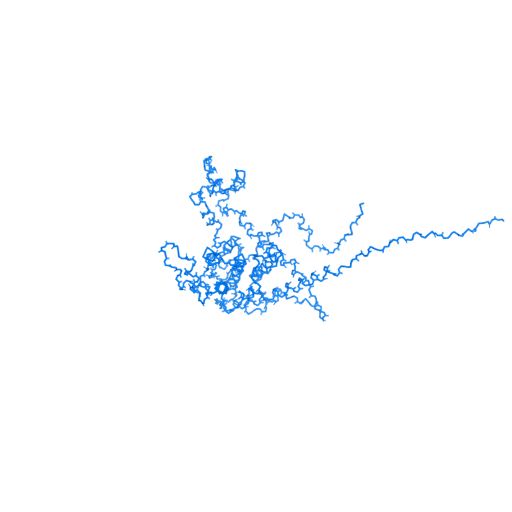A CA 1
ATOM 720 C C . HIS A 1 93 ? 19.809 -8.147 -29.460 1.00 83.31 93 HIS A C 1
ATOM 722 O O . HIS A 1 93 ? 19.954 -7.773 -2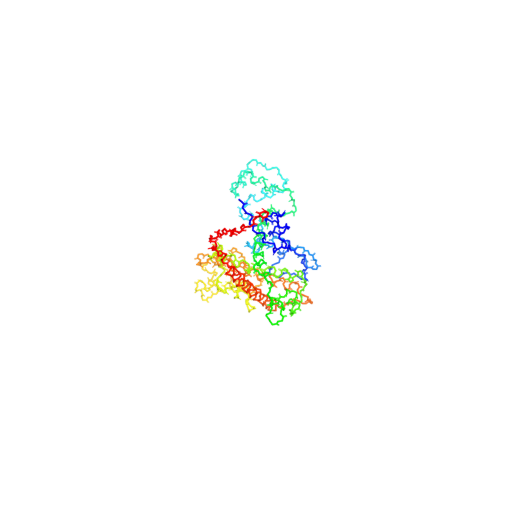8.298 1.00 83.31 93 HIS A O 1
ATOM 728 N N . VAL A 1 94 ? 20.813 -8.200 -30.339 1.00 83.50 94 VAL A N 1
ATOM 729 C CA . VAL A 1 94 ? 22.144 -7.651 -30.059 1.00 83.50 94 VAL A CA 1
ATOM 730 C C . VAL A 1 94 ? 22.065 -6.127 -30.222 1.00 83.50 94 VAL A C 1
ATOM 732 O O . VAL A 1 94 ? 21.797 -5.658 -31.332 1.00 83.50 94 VAL A O 1
ATOM 735 N N . PRO A 1 95 ? 22.237 -5.332 -29.150 1.00 85.06 95 PRO A N 1
ATOM 736 C CA . PRO A 1 95 ? 22.161 -3.879 -29.243 1.00 85.06 95 PRO A CA 1
ATOM 737 C C . PRO A 1 95 ? 23.366 -3.328 -30.016 1.00 85.06 95 PRO A C 1
ATOM 739 O O . PRO A 1 95 ? 24.486 -3.821 -29.893 1.00 85.06 95 PRO A O 1
ATOM 742 N N . THR A 1 96 ? 23.161 -2.257 -30.782 1.00 89.31 96 THR A N 1
ATOM 743 C CA . THR A 1 96 ? 24.290 -1.512 -31.360 1.00 89.31 96 THR A CA 1
ATOM 744 C C . THR A 1 96 ? 24.993 -0.68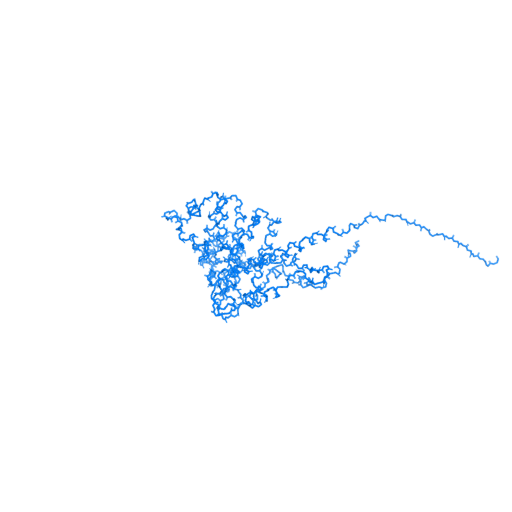2 -30.281 1.00 89.31 96 THR A C 1
ATOM 746 O O . THR A 1 96 ? 24.374 -0.302 -29.284 1.00 89.31 96 THR A O 1
ATOM 749 N N . ASN A 1 97 ? 26.258 -0.309 -30.502 1.00 90.62 97 ASN A N 1
ATOM 750 C CA . ASN A 1 97 ? 26.982 0.602 -29.601 1.00 90.62 97 ASN A CA 1
ATOM 751 C C . ASN A 1 97 ? 26.245 1.939 -29.401 1.00 90.62 97 ASN A C 1
ATOM 753 O O . ASN A 1 97 ? 26.263 2.504 -28.309 1.00 90.62 97 ASN A O 1
ATOM 757 N N . THR A 1 98 ? 25.559 2.430 -30.435 1.00 91.12 98 THR A N 1
ATOM 758 C CA . THR A 1 98 ? 24.720 3.632 -30.352 1.00 91.12 98 THR A CA 1
ATOM 759 C C . THR A 1 98 ? 23.535 3.417 -29.415 1.00 91.12 98 THR A C 1
ATOM 761 O O . THR A 1 98 ? 23.273 4.255 -28.557 1.00 91.12 98 THR A O 1
ATOM 764 N N . THR A 1 99 ? 22.847 2.277 -29.530 1.00 88.75 99 THR A N 1
ATOM 765 C CA . THR A 1 99 ? 21.728 1.911 -28.650 1.00 88.75 99 THR A CA 1
ATOM 766 C C . THR A 1 99 ? 22.170 1.821 -27.191 1.00 88.75 99 THR A C 1
ATOM 768 O O . THR A 1 99 ? 21.486 2.353 -26.322 1.00 88.75 99 THR A O 1
ATOM 771 N N . LEU A 1 100 ? 23.327 1.207 -26.921 1.00 90.44 100 LEU A N 1
ATOM 772 C CA . LEU A 1 100 ? 23.880 1.128 -25.567 1.00 90.44 100 LEU A CA 1
ATOM 773 C C . LEU A 1 100 ? 24.140 2.521 -24.985 1.00 90.44 100 LEU A C 1
ATOM 775 O O . LEU A 1 100 ? 23.658 2.810 -23.894 1.00 90.44 100 LEU A O 1
ATOM 779 N N . ARG A 1 101 ? 24.789 3.418 -25.741 1.00 91.19 101 ARG A N 1
ATOM 780 C CA . ARG A 1 101 ? 25.033 4.805 -25.299 1.00 91.19 101 ARG A CA 1
ATOM 781 C C . ARG A 1 101 ? 23.748 5.579 -25.017 1.00 91.19 101 ARG A C 1
ATOM 783 O O . ARG A 1 101 ? 23.684 6.310 -24.034 1.00 91.19 101 ARG A O 1
ATOM 790 N N . LEU A 1 102 ? 22.722 5.411 -25.853 1.00 90.81 102 LEU A N 1
ATOM 791 C CA . LEU A 1 102 ? 21.419 6.050 -25.643 1.00 90.81 102 LEU A CA 1
ATOM 792 C C . LEU A 1 102 ? 20.731 5.540 -24.372 1.00 90.81 102 LEU A C 1
ATOM 794 O O . LEU A 1 102 ? 20.159 6.337 -23.632 1.00 90.81 102 LEU A O 1
ATOM 798 N N . LEU A 1 103 ? 20.804 4.235 -24.100 1.00 88.56 103 LEU A N 1
ATOM 799 C CA . LEU A 1 103 ? 20.233 3.641 -22.890 1.00 88.56 103 LEU A CA 1
ATOM 800 C C . LEU A 1 103 ? 20.980 4.069 -21.625 1.00 88.56 103 LEU A C 1
ATOM 802 O O . LEU A 1 103 ? 20.336 4.426 -20.643 1.00 88.56 103 LEU A O 1
ATOM 806 N N . GLN A 1 104 ? 22.314 4.101 -21.663 1.00 88.12 104 GLN A N 1
ATOM 807 C CA . GLN A 1 104 ? 23.143 4.612 -20.567 1.00 88.12 104 GLN A CA 1
ATOM 808 C C . GLN A 1 104 ? 22.798 6.064 -20.237 1.00 88.12 104 GLN A C 1
ATOM 810 O O . GLN A 1 104 ? 22.547 6.390 -19.081 1.00 88.12 104 GLN A O 1
ATOM 815 N N . ALA A 1 105 ? 22.719 6.920 -21.261 1.00 88.06 105 ALA A N 1
ATOM 816 C CA . ALA A 1 105 ? 22.369 8.325 -21.087 1.00 88.06 105 ALA A CA 1
ATOM 817 C C . ALA A 1 105 ? 20.944 8.505 -20.539 1.00 88.06 105 ALA A C 1
ATOM 819 O O . ALA A 1 105 ? 20.729 9.345 -19.671 1.00 88.06 105 ALA A O 1
ATOM 820 N N . ALA A 1 106 ? 19.978 7.709 -21.010 1.00 85.25 106 ALA A N 1
ATOM 821 C CA . ALA A 1 106 ? 18.588 7.801 -20.565 1.00 85.25 106 ALA A CA 1
ATOM 822 C C . ALA A 1 106 ? 18.373 7.288 -19.127 1.00 85.25 106 ALA A C 1
ATOM 824 O O . ALA A 1 106 ? 17.520 7.808 -18.410 1.00 85.25 106 ALA A O 1
ATOM 825 N N . LEU A 1 107 ? 19.134 6.274 -18.704 1.00 82.00 107 LEU A N 1
ATOM 826 C CA . LEU A 1 107 ? 19.063 5.700 -17.355 1.00 82.00 107 LEU A CA 1
ATOM 827 C C . LEU A 1 107 ? 20.003 6.383 -16.354 1.00 82.00 107 LEU A C 1
ATOM 829 O O . LEU A 1 107 ? 19.806 6.232 -15.151 1.00 82.00 107 LEU A O 1
ATOM 833 N N . GLY A 1 108 ? 21.016 7.108 -16.831 1.00 84.06 108 GLY A N 1
ATOM 834 C CA . GLY A 1 108 ? 22.065 7.683 -15.990 1.00 84.06 108 GLY A CA 1
ATOM 835 C C . GLY A 1 108 ? 22.958 6.623 -15.338 1.00 84.06 108 GLY A C 1
ATOM 836 O O . GLY A 1 108 ? 23.351 6.797 -14.188 1.00 84.06 108 GLY A O 1
ATOM 837 N N . ILE A 1 109 ? 23.240 5.517 -16.039 1.00 85.00 109 ILE A N 1
ATOM 838 C CA . ILE A 1 109 ? 24.049 4.397 -15.525 1.00 85.00 109 ILE A CA 1
ATOM 839 C C . ILE A 1 109 ? 25.186 4.021 -16.477 1.00 85.00 109 ILE A C 1
ATOM 841 O O . ILE A 1 109 ? 25.083 4.190 -17.694 1.00 85.00 109 ILE A O 1
ATOM 845 N N . ASP A 1 110 ? 26.245 3.442 -15.914 1.00 87.38 110 ASP A N 1
ATOM 846 C CA . ASP A 1 110 ? 27.415 2.986 -16.663 1.00 87.38 110 ASP A CA 1
ATOM 847 C C . ASP A 1 110 ? 27.165 1.687 -17.448 1.00 87.38 110 ASP A C 1
ATOM 849 O O . ASP A 1 110 ? 26.175 0.977 -17.249 1.00 87.38 110 ASP A O 1
ATOM 853 N N .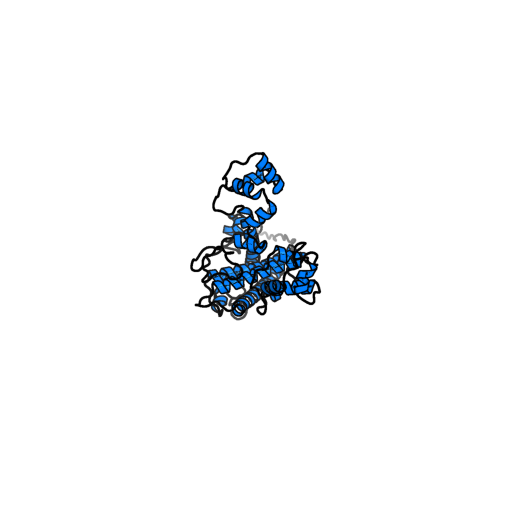 ALA A 1 111 ? 28.093 1.367 -18.360 1.00 84.62 111 ALA A N 1
ATOM 854 C CA . ALA A 1 111 ? 28.007 0.195 -19.243 1.00 84.62 111 ALA A CA 1
ATOM 855 C C . ALA A 1 111 ? 27.904 -1.106 -18.453 1.00 84.62 111 ALA A C 1
ATOM 857 O O . ALA A 1 111 ? 27.069 -1.952 -18.762 1.00 84.62 111 ALA A O 1
ATOM 858 N N . ASP A 1 112 ? 28.731 -1.227 -17.418 1.00 83.19 112 ASP A N 1
ATOM 859 C CA . ASP A 1 112 ? 28.832 -2.433 -16.605 1.00 83.19 112 ASP A CA 1
ATOM 860 C C . ASP A 1 112 ? 27.544 -2.672 -15.815 1.00 83.19 112 ASP A C 1
ATOM 862 O O . ASP A 1 112 ? 27.062 -3.801 -15.726 1.00 83.19 112 ASP A O 1
ATOM 866 N N . VAL A 1 113 ? 26.925 -1.595 -15.316 1.00 83.12 113 VAL A N 1
ATOM 867 C CA . VAL A 1 113 ? 25.633 -1.664 -14.623 1.00 83.12 113 VAL A CA 1
ATOM 868 C C . VAL A 1 113 ? 24.535 -2.074 -15.599 1.00 83.12 113 VAL A C 1
ATOM 870 O O . VAL A 1 113 ? 23.763 -2.980 -15.298 1.00 83.12 113 VAL A O 1
ATOM 873 N N . LEU A 1 114 ? 24.482 -1.467 -16.789 1.00 83.25 114 LEU A N 1
ATOM 874 C CA . LEU A 1 114 ? 23.504 -1.834 -17.816 1.00 83.25 114 LEU A CA 1
ATOM 875 C C . LEU A 1 114 ? 23.671 -3.293 -18.273 1.00 83.25 114 LEU A C 1
ATOM 877 O O . LEU A 1 114 ? 22.677 -3.995 -18.454 1.00 83.25 114 LEU A O 1
ATOM 881 N N . ALA A 1 115 ? 24.910 -3.766 -18.420 1.00 84.31 115 ALA A N 1
ATOM 882 C CA . ALA A 1 115 ? 25.210 -5.152 -18.768 1.00 84.31 115 ALA A CA 1
ATOM 883 C C . ALA A 1 115 ? 24.760 -6.128 -17.669 1.00 84.31 115 ALA A C 1
ATOM 885 O O . ALA A 1 115 ? 24.174 -7.163 -17.978 1.00 84.31 115 ALA A O 1
ATOM 886 N N . ALA A 1 116 ? 24.954 -5.774 -16.394 1.00 83.50 116 ALA A N 1
ATOM 887 C CA . ALA A 1 116 ? 24.525 -6.584 -15.253 1.00 83.50 116 ALA A CA 1
ATOM 888 C C . ALA A 1 116 ? 22.994 -6.715 -15.121 1.00 83.50 116 ALA A C 1
ATOM 890 O O . ALA A 1 116 ? 22.509 -7.619 -14.440 1.00 83.50 116 ALA A O 1
ATOM 891 N N . LEU A 1 117 ? 22.221 -5.834 -15.766 1.00 83.81 117 LEU A N 1
ATOM 892 C CA . LEU A 1 117 ? 20.759 -5.926 -15.797 1.00 83.81 117 LEU A CA 1
ATOM 893 C C . LEU A 1 117 ? 20.247 -6.945 -16.828 1.00 83.81 117 LEU A C 1
ATOM 895 O O . LEU A 1 117 ? 19.096 -7.368 -16.730 1.00 83.81 117 LEU A O 1
ATOM 899 N N . VAL A 1 118 ? 21.060 -7.347 -17.813 1.00 87.12 118 VAL A N 1
ATOM 900 C CA . VAL A 1 118 ? 20.643 -8.282 -18.869 1.00 87.12 118 VAL A CA 1
ATOM 901 C C . VAL A 1 118 ? 20.446 -9.681 -18.289 1.00 87.12 118 VAL A C 1
ATOM 903 O O . VAL A 1 118 ? 21.357 -10.255 -17.703 1.00 87.12 118 VAL A O 1
ATOM 906 N N . HIS A 1 119 ? 19.255 -10.254 -18.481 1.00 86.56 119 HIS A N 1
ATOM 907 C CA . HIS A 1 119 ? 18.880 -11.525 -17.851 1.00 86.56 119 HIS A CA 1
ATOM 908 C C . HIS A 1 119 ? 18.271 -12.555 -18.818 1.00 86.56 119 HIS A C 1
ATOM 910 O O . HIS A 1 119 ? 18.108 -13.715 -18.449 1.00 86.56 119 HIS A O 1
ATOM 916 N N . GLY A 1 120 ? 17.890 -12.171 -20.043 1.00 88.00 120 GLY A N 1
ATOM 917 C CA . GLY A 1 120 ? 17.431 -13.114 -21.077 1.00 88.00 120 GLY A CA 1
ATOM 918 C C . GLY A 1 120 ? 16.056 -13.762 -20.831 1.00 88.00 120 GLY A C 1
ATOM 919 O O . GLY A 1 120 ? 15.611 -14.604 -21.610 1.00 88.00 120 GLY A O 1
ATOM 920 N N . ASN A 1 121 ? 15.357 -13.390 -19.755 1.00 88.94 121 ASN A N 1
ATOM 921 C CA . ASN A 1 121 ? 14.062 -13.979 -19.399 1.00 88.94 121 ASN A CA 1
ATOM 922 C C . ASN A 1 121 ? 12.926 -13.298 -20.175 1.00 88.94 121 ASN A C 1
ATOM 924 O O . ASN A 1 121 ? 12.556 -12.161 -19.884 1.00 88.94 121 ASN A O 1
ATOM 928 N N . LYS A 1 122 ? 12.334 -14.023 -21.130 1.00 87.12 122 LYS A N 1
ATOM 929 C CA . LYS A 1 122 ? 11.253 -13.518 -21.992 1.00 87.12 122 LYS A CA 1
ATOM 930 C C . LYS A 1 122 ? 9.922 -13.304 -21.266 1.00 87.12 122 LYS A C 1
ATOM 932 O O . LYS A 1 122 ? 9.150 -12.448 -21.686 1.00 87.12 122 LYS A O 1
ATOM 937 N N . ASN A 1 123 ? 9.654 -14.058 -20.200 1.00 83.69 123 ASN A N 1
ATOM 938 C CA . ASN A 1 123 ? 8.341 -14.087 -19.543 1.00 83.69 123 ASN A CA 1
ATOM 939 C C . ASN A 1 123 ? 8.351 -13.477 -18.130 1.00 83.69 123 ASN A C 1
ATOM 941 O O . ASN A 1 123 ? 7.296 -13.372 -17.517 1.00 83.69 123 ASN A O 1
ATOM 945 N N . GLY A 1 124 ? 9.515 -13.079 -17.608 1.00 84.38 124 GLY A N 1
ATOM 946 C CA . GLY A 1 124 ? 9.643 -12.459 -16.286 1.00 84.38 124 GLY A CA 1
ATOM 947 C C . GLY A 1 124 ? 9.453 -10.938 -16.279 1.00 84.38 124 GLY A C 1
ATOM 948 O O . GLY A 1 124 ? 9.328 -10.296 -17.332 1.00 84.38 124 GLY A O 1
ATOM 949 N N . HIS A 1 125 ? 9.490 -10.360 -15.072 1.00 87.94 125 HIS A N 1
ATOM 950 C CA . HIS A 1 125 ? 9.599 -8.910 -14.882 1.00 87.94 125 HIS A CA 1
ATOM 951 C C . HIS A 1 125 ? 10.801 -8.377 -15.663 1.00 87.94 125 HIS A C 1
ATOM 953 O O . HIS A 1 125 ? 11.853 -9.013 -15.712 1.00 87.94 125 HIS A O 1
ATOM 959 N N . LEU A 1 126 ? 10.630 -7.209 -16.279 1.00 88.31 126 LEU A N 1
ATOM 960 C CA . LEU A 1 126 ? 11.660 -6.587 -17.102 1.00 88.31 126 LEU A CA 1
ATOM 961 C C . LEU A 1 126 ? 12.839 -6.093 -16.258 1.00 88.31 126 LEU A C 1
ATOM 963 O O . LEU A 1 126 ? 13.971 -6.103 -16.721 1.00 88.31 126 LEU A O 1
ATOM 967 N N . MET A 1 127 ? 12.571 -5.669 -15.023 1.00 85.50 127 MET A N 1
ATOM 968 C CA . MET A 1 127 ? 13.603 -5.257 -14.075 1.00 85.50 127 MET A CA 1
ATOM 969 C C . MET A 1 127 ? 13.339 -5.909 -12.713 1.00 85.50 127 MET A C 1
ATOM 971 O O . MET A 1 127 ? 12.779 -5.265 -11.820 1.00 85.50 127 MET A O 1
ATOM 975 N N . PRO A 1 128 ? 13.706 -7.195 -12.537 1.00 85.69 128 PRO A N 1
ATOM 976 C CA . PRO A 1 128 ? 13.457 -7.938 -11.300 1.00 85.69 128 PRO A CA 1
ATOM 977 C C . PRO A 1 128 ? 14.031 -7.250 -10.058 1.00 85.69 128 PRO A C 1
ATOM 979 O O . PRO A 1 128 ? 13.449 -7.329 -8.985 1.00 85.69 128 PRO A O 1
ATOM 982 N N . GLN A 1 129 ? 15.142 -6.524 -10.201 1.00 83.00 129 GLN A N 1
ATOM 983 C CA . GLN A 1 129 ? 15.778 -5.777 -9.116 1.00 83.00 129 GLN A CA 1
ATOM 984 C C . GLN A 1 129 ? 14.868 -4.670 -8.561 1.00 83.00 129 GLN A C 1
ATOM 986 O O . GLN A 1 129 ? 14.885 -4.425 -7.358 1.00 83.00 129 GLN A O 1
ATOM 991 N N . TYR A 1 130 ? 14.040 -4.040 -9.403 1.00 83.50 130 TYR A N 1
ATOM 992 C CA . TYR A 1 130 ? 13.069 -3.031 -8.964 1.00 83.50 130 TYR A CA 1
ATOM 993 C C . TYR A 1 130 ? 11.968 -3.679 -8.119 1.00 83.50 130 TYR A C 1
ATOM 995 O O . TYR A 1 130 ? 11.706 -3.257 -6.992 1.00 83.50 130 TYR A O 1
ATOM 1003 N N . VAL A 1 131 ? 11.384 -4.766 -8.625 1.00 87.94 131 VAL A N 1
ATOM 1004 C CA . VAL A 1 131 ? 10.344 -5.522 -7.912 1.00 87.94 131 VAL A CA 1
ATOM 1005 C C . VAL A 1 131 ? 10.885 -6.065 -6.584 1.00 87.94 131 VAL A C 1
ATOM 1007 O O . VAL A 1 131 ? 10.267 -5.876 -5.536 1.00 87.94 131 VAL A O 1
ATOM 1010 N N . ASN A 1 132 ? 12.096 -6.629 -6.597 1.00 87.56 132 ASN A N 1
ATOM 1011 C CA . ASN A 1 132 ? 12.785 -7.097 -5.396 1.00 87.56 132 ASN A CA 1
ATOM 1012 C C . ASN A 1 132 ? 13.044 -5.956 -4.403 1.00 87.56 132 ASN A C 1
ATOM 1014 O O . ASN A 1 132 ? 12.916 -6.162 -3.200 1.00 87.56 132 ASN A O 1
ATOM 1018 N N . GLY A 1 133 ? 13.374 -4.749 -4.874 1.00 86.38 133 GLY A N 1
ATOM 1019 C CA . GLY A 1 133 ? 13.525 -3.571 -4.019 1.00 86.38 133 GLY A CA 1
ATOM 1020 C C . GLY A 1 133 ? 12.246 -3.251 -3.240 1.00 86.38 133 GLY A C 1
ATOM 1021 O O . GLY A 1 133 ? 12.300 -3.026 -2.030 1.00 86.38 133 GLY A O 1
ATOM 1022 N N . ALA A 1 134 ? 11.085 -3.318 -3.898 1.00 89.94 134 ALA A N 1
ATOM 1023 C CA . ALA A 1 134 ? 9.793 -3.135 -3.238 1.00 89.94 134 ALA A CA 1
ATOM 1024 C C . ALA A 1 134 ? 9.510 -4.238 -2.198 1.00 89.94 134 ALA A C 1
ATOM 1026 O O . ALA A 1 134 ? 9.032 -3.939 -1.102 1.00 89.94 134 ALA A O 1
ATOM 1027 N N . GLN A 1 135 ? 9.865 -5.494 -2.496 1.00 90.56 135 GLN A N 1
ATOM 1028 C CA . GLN A 1 135 ? 9.755 -6.606 -1.541 1.00 90.56 135 GLN A CA 1
ATOM 1029 C C . GLN A 1 135 ? 10.681 -6.442 -0.334 1.00 90.56 135 GLN A C 1
ATOM 1031 O O . GLN A 1 135 ? 10.250 -6.649 0.795 1.00 90.56 135 GLN A O 1
ATOM 1036 N N . VAL A 1 136 ? 11.935 -6.037 -0.548 1.00 89.31 136 VAL A N 1
ATOM 1037 C CA . VAL A 1 136 ? 12.897 -5.782 0.534 1.00 89.31 136 VAL A CA 1
ATOM 1038 C C . VAL A 1 136 ? 12.385 -4.681 1.463 1.00 89.31 136 VAL A C 1
ATOM 1040 O O . VAL A 1 136 ? 12.487 -4.814 2.681 1.00 89.31 136 VAL A O 1
ATOM 1043 N N . MET A 1 137 ? 11.796 -3.616 0.911 1.00 89.31 137 MET A N 1
ATOM 1044 C CA . MET A 1 137 ? 11.196 -2.538 1.702 1.00 89.31 137 MET A CA 1
ATOM 1045 C C . MET A 1 137 ? 10.001 -3.022 2.532 1.00 89.31 137 MET A C 1
ATOM 1047 O O . MET A 1 137 ? 9.917 -2.725 3.725 1.00 89.31 137 MET A O 1
ATOM 1051 N N . GLU A 1 138 ? 9.092 -3.790 1.930 1.00 93.62 138 GLU A N 1
ATOM 1052 C CA . GLU A 1 138 ? 7.961 -4.388 2.646 1.00 93.62 138 GLU A CA 1
ATOM 1053 C C . GLU A 1 138 ? 8.437 -5.316 3.769 1.00 93.62 138 GLU A C 1
ATOM 1055 O O . GLU A 1 138 ? 7.979 -5.187 4.909 1.00 93.62 138 GLU A O 1
ATOM 1060 N N . GLY A 1 139 ? 9.402 -6.188 3.477 1.00 90.19 139 GLY A N 1
ATOM 1061 C CA . GLY A 1 139 ? 9.948 -7.125 4.443 1.00 90.19 139 GLY A CA 1
ATOM 1062 C C . GLY A 1 139 ? 10.748 -6.448 5.549 1.00 90.19 139 GLY A C 1
ATOM 1063 O O . GLY A 1 139 ? 10.727 -6.925 6.681 1.00 90.19 139 GLY A O 1
ATOM 1064 N N . LEU A 1 140 ? 11.394 -5.309 5.285 1.00 91.31 140 LEU A N 1
ATOM 1065 C CA . LEU A 1 140 ? 12.002 -4.480 6.327 1.00 91.31 140 LEU A CA 1
ATOM 1066 C C . LEU A 1 140 ? 10.940 -3.992 7.317 1.00 91.31 140 LEU A C 1
ATOM 1068 O O . LEU A 1 140 ? 11.084 -4.203 8.521 1.00 91.31 140 LEU A O 1
ATOM 1072 N N . PHE A 1 141 ? 9.846 -3.404 6.828 1.00 93.50 141 PHE A N 1
ATOM 1073 C CA . PHE A 1 141 ? 8.760 -2.939 7.694 1.00 93.50 141 PHE A CA 1
ATOM 1074 C C . PHE A 1 141 ? 8.088 -4.089 8.451 1.00 93.50 141 PHE A C 1
ATOM 1076 O O . PHE A 1 141 ? 7.823 -3.973 9.649 1.00 93.50 141 PHE A O 1
ATOM 1083 N N . PHE A 1 142 ? 7.857 -5.218 7.779 1.00 92.44 142 PHE A N 1
ATOM 1084 C CA . PHE A 1 142 ? 7.299 -6.410 8.405 1.00 92.44 142 PHE A CA 1
ATOM 1085 C C . PHE A 1 142 ? 8.208 -6.960 9.510 1.00 92.44 142 PHE A C 1
ATOM 1087 O O . PHE A 1 142 ? 7.735 -7.264 10.605 1.00 92.44 142 PHE A O 1
ATOM 1094 N N . ASN A 1 143 ? 9.516 -7.063 9.256 1.00 89.38 143 ASN A N 1
ATOM 1095 C CA . ASN A 1 143 ? 10.471 -7.585 10.230 1.00 89.38 143 ASN A CA 1
ATOM 1096 C C . ASN A 1 143 ? 10.654 -6.645 11.425 1.00 89.38 143 ASN A C 1
ATOM 1098 O O . ASN A 1 143 ? 10.771 -7.137 12.543 1.00 89.38 143 ASN A O 1
ATOM 1102 N N . VAL A 1 144 ? 10.601 -5.321 11.233 1.00 90.25 144 VAL A N 1
ATOM 1103 C CA . VAL A 1 144 ? 10.560 -4.361 12.354 1.00 90.25 144 VAL A CA 1
ATOM 1104 C C . VAL A 1 144 ? 9.365 -4.653 13.258 1.00 90.25 144 VAL A C 1
ATOM 1106 O O . VAL A 1 144 ? 9.536 -4.776 14.471 1.00 90.25 144 VAL A O 1
ATOM 1109 N N . PHE A 1 145 ? 8.170 -4.835 12.679 1.00 90.94 145 PHE A N 1
ATOM 1110 C CA . PHE A 1 145 ? 7.003 -5.229 13.464 1.00 90.94 145 PHE A CA 1
ATOM 1111 C C . PHE A 1 145 ? 7.232 -6.566 14.170 1.00 90.94 145 PHE A C 1
ATOM 1113 O O . PHE A 1 145 ? 6.966 -6.688 15.361 1.00 90.94 145 PHE A O 1
ATOM 1120 N N . LYS A 1 146 ? 7.719 -7.574 13.440 1.00 86.94 146 LYS A N 1
ATOM 1121 C CA . LYS A 1 146 ? 7.910 -8.929 13.960 1.00 86.94 146 LYS A CA 1
ATOM 1122 C C . LYS A 1 146 ? 8.879 -8.947 15.139 1.00 86.94 146 LYS A C 1
ATOM 1124 O O . LYS A 1 146 ? 8.546 -9.544 16.146 1.00 86.94 146 LYS A O 1
ATOM 1129 N N . VAL A 1 147 ? 10.033 -8.292 15.029 1.00 84.56 147 VAL A N 1
ATOM 1130 C CA . VAL A 1 147 ? 11.073 -8.287 16.070 1.00 84.56 147 VAL A CA 1
ATOM 1131 C C . VAL A 1 147 ? 10.624 -7.509 17.303 1.00 84.56 147 VAL A C 1
ATOM 1133 O O . VAL A 1 147 ? 10.769 -7.995 18.420 1.00 84.56 147 VAL A O 1
ATOM 1136 N N . LEU A 1 148 ? 10.063 -6.313 17.118 1.00 83.75 148 LEU A N 1
ATOM 1137 C CA . LEU A 1 148 ? 9.664 -5.466 18.246 1.00 83.75 148 LEU A CA 1
ATOM 1138 C C . LEU A 1 148 ? 8.305 -5.868 18.838 1.00 83.75 148 LEU A C 1
ATOM 1140 O O . LEU A 1 148 ? 7.999 -5.501 19.966 1.00 83.75 148 LEU A O 1
ATOM 1144 N N . GLY A 1 149 ? 7.490 -6.609 18.086 1.00 80.12 149 GLY A N 1
ATOM 1145 C CA . GLY A 1 149 ? 6.151 -7.058 18.467 1.00 80.12 149 GLY A CA 1
ATOM 1146 C C . GLY A 1 149 ? 6.050 -8.529 18.879 1.00 80.12 149 GLY A C 1
ATOM 1147 O O . GLY A 1 149 ? 4.947 -8.970 19.188 1.00 80.12 149 GLY A O 1
ATOM 1148 N N . SER A 1 150 ? 7.143 -9.305 18.873 1.00 70.62 150 SER A N 1
ATOM 1149 C CA . SER A 1 150 ? 7.138 -10.741 19.218 1.00 70.62 150 SER A CA 1
ATOM 1150 C C . SER A 1 150 ? 7.287 -11.047 20.709 1.00 70.62 150 SER A C 1
ATOM 1152 O O . SER A 1 150 ? 7.501 -12.203 21.071 1.00 70.62 150 SER A O 1
ATOM 1154 N N . ALA A 1 151 ? 7.237 -10.044 21.582 1.00 66.75 151 ALA A N 1
ATOM 1155 C CA . ALA A 1 151 ? 7.367 -10.279 23.012 1.00 66.75 151 ALA A CA 1
ATOM 1156 C C . ALA A 1 151 ? 6.167 -11.095 23.528 1.00 66.75 151 ALA A C 1
ATOM 1158 O O . ALA A 1 151 ? 5.015 -10.729 23.309 1.00 66.75 151 ALA A O 1
ATOM 1159 N N . VAL A 1 152 ? 6.438 -12.225 24.186 1.00 67.25 152 VAL A N 1
ATOM 1160 C CA . VAL A 1 152 ? 5.404 -13.011 24.870 1.00 67.25 152 VAL A CA 1
ATOM 1161 C C . VAL A 1 152 ? 5.039 -12.269 26.146 1.00 67.25 152 VAL A C 1
ATOM 1163 O O . VAL A 1 152 ? 5.887 -12.096 27.021 1.00 67.25 152 VAL A O 1
ATOM 1166 N N . HIS A 1 153 ? 3.783 -11.841 26.255 1.00 66.12 153 HIS A N 1
ATOM 1167 C CA . HIS A 1 153 ? 3.317 -11.093 27.419 1.00 66.12 153 HIS A CA 1
ATOM 1168 C C . HIS A 1 153 ? 2.409 -11.974 28.254 1.00 66.12 153 HIS A C 1
ATOM 1170 O O . HIS A 1 153 ? 1.249 -12.152 27.913 1.00 66.12 153 HIS A O 1
ATOM 1176 N N . SER A 1 154 ? 2.908 -12.524 29.353 1.00 72.12 154 SER A N 1
ATOM 1177 C CA . SER A 1 154 ? 2.077 -13.318 30.261 1.00 72.12 154 SER A CA 1
ATOM 1178 C C . SER A 1 154 ? 1.240 -12.412 31.165 1.00 72.12 154 SER A C 1
ATOM 1180 O O . SER A 1 154 ? 1.746 -11.479 31.787 1.00 72.12 154 SER A O 1
ATOM 1182 N N . CYS A 1 155 ? -0.058 -12.687 31.264 1.00 69.44 155 CYS A N 1
ATOM 1183 C CA . CYS A 1 155 ? -0.954 -12.019 32.197 1.00 69.44 155 CYS A CA 1
ATOM 1184 C C . CYS A 1 155 ? -0.497 -12.298 33.642 1.00 69.44 155 CYS A C 1
ATOM 1186 O O . CYS A 1 155 ? -0.376 -13.468 34.007 1.00 69.44 155 CYS A O 1
ATOM 1188 N N . PRO A 1 156 ? -0.331 -11.279 34.507 1.00 68.88 156 PRO A N 1
ATOM 1189 C CA . PRO A 1 156 ? 0.098 -11.495 35.892 1.00 68.88 156 PRO A CA 1
ATOM 1190 C C . PRO A 1 156 ? -0.834 -12.403 36.708 1.00 68.88 156 PRO A C 1
ATOM 1192 O O . PRO A 1 156 ? -0.392 -13.043 37.656 1.00 68.88 156 PRO A O 1
ATOM 1195 N N . SER A 1 157 ? -2.122 -12.463 36.348 1.00 72.81 157 SER A N 1
ATOM 1196 C CA . SER A 1 157 ? -3.134 -13.242 37.069 1.00 72.81 157 SER A CA 1
ATOM 1197 C C . SER A 1 157 ? -3.263 -14.685 36.575 1.00 72.81 157 SER A C 1
ATOM 1199 O O . SER A 1 157 ? -3.373 -15.586 37.400 1.00 72.81 157 SER A O 1
ATOM 1201 N N . CYS A 1 158 ? -3.266 -14.922 35.259 1.00 77.00 158 CYS A N 1
ATOM 1202 C CA . CYS A 1 158 ? -3.541 -16.249 34.688 1.00 77.00 158 CYS A CA 1
ATOM 1203 C C . CYS A 1 158 ? -2.386 -16.838 33.868 1.00 77.00 158 CYS A C 1
ATOM 1205 O O . CYS A 1 158 ? -2.534 -17.923 33.315 1.00 77.00 158 CYS A O 1
ATOM 1207 N N . GLN A 1 159 ? -1.261 -16.124 33.752 1.00 72.81 159 GLN A N 1
ATOM 1208 C CA . GLN A 1 159 ? -0.086 -16.475 32.940 1.00 72.81 159 GLN A CA 1
ATOM 1209 C C . GLN A 1 159 ? -0.353 -16.658 31.433 1.00 72.81 159 GLN A C 1
ATOM 1211 O O . GLN A 1 159 ? 0.574 -16.930 30.677 1.00 72.81 159 GLN A O 1
ATOM 1216 N N . GLY A 1 160 ? -1.592 -16.466 30.967 1.00 68.56 160 GLY A N 1
ATOM 1217 C CA . GLY A 1 160 ? -1.945 -16.520 29.550 1.00 68.56 160 GLY A CA 1
ATOM 1218 C C . GLY A 1 160 ? -1.362 -15.348 28.764 1.00 68.56 160 GLY A C 1
ATOM 1219 O O . GLY A 1 160 ? -1.216 -14.254 29.308 1.00 68.56 160 GLY A O 1
ATOM 1220 N N . ASN A 1 161 ? -1.048 -15.558 27.484 1.00 70.06 161 ASN A N 1
ATOM 1221 C CA . ASN A 1 161 ? -0.530 -14.490 26.634 1.00 70.06 161 ASN A CA 1
ATOM 1222 C C . ASN A 1 161 ? -1.600 -13.399 26.438 1.00 70.06 161 ASN A C 1
ATOM 1224 O O . ASN A 1 161 ? -2.670 -13.672 25.897 1.00 70.06 161 ASN A O 1
ATOM 1228 N N . VAL A 1 162 ? -1.325 -12.170 26.879 1.00 67.06 162 VAL A N 1
ATOM 1229 C CA . VAL A 1 162 ? -2.227 -11.018 26.706 1.00 67.06 162 VAL A CA 1
ATOM 1230 C C . VAL A 1 162 ? -2.217 -10.493 25.272 1.00 67.06 162 VAL A C 1
ATOM 1232 O O . VAL A 1 162 ? -3.143 -9.781 24.881 1.00 67.06 162 VAL A O 1
ATOM 1235 N N . LEU A 1 163 ? -1.214 -10.853 24.463 1.00 70.56 163 LEU A N 1
ATOM 1236 C CA . LEU A 1 163 ? -1.277 -10.612 23.028 1.00 70.56 163 LEU A CA 1
ATOM 1237 C C . LEU A 1 163 ? -2.228 -11.610 22.385 1.00 70.56 163 LEU A C 1
ATOM 1239 O O . LEU A 1 163 ? -2.041 -12.821 22.482 1.00 70.56 163 LEU A O 1
ATOM 1243 N N . ALA A 1 164 ? -3.228 -11.080 21.687 1.00 63.12 164 ALA A N 1
ATOM 1244 C CA . ALA A 1 164 ? -4.157 -11.907 20.941 1.00 63.12 164 ALA A CA 1
ATOM 1245 C C . ALA A 1 164 ? -3.424 -12.730 19.879 1.00 63.12 164 ALA A C 1
ATOM 1247 O O . ALA A 1 164 ? -2.790 -12.176 18.972 1.00 63.12 164 ALA A O 1
ATOM 1248 N N . ASP A 1 165 ? -3.584 -14.046 19.979 1.00 77.44 165 ASP A N 1
ATOM 1249 C CA . ASP A 1 165 ? -3.243 -14.976 18.917 1.00 77.44 165 ASP A CA 1
ATOM 1250 C C . ASP A 1 165 ? -3.972 -14.555 17.626 1.00 77.44 165 ASP A C 1
ATOM 1252 O O . ASP A 1 165 ? -5.148 -14.167 17.640 1.00 77.44 165 ASP A O 1
ATOM 1256 N N . MET A 1 166 ? -3.237 -14.542 16.512 1.00 84.25 166 MET A N 1
ATOM 1257 C CA . MET A 1 166 ? -3.767 -14.138 15.211 1.00 84.25 166 MET A CA 1
ATOM 1258 C C . MET A 1 166 ? -4.955 -15.011 14.807 1.00 84.25 166 MET A C 1
ATOM 1260 O O . MET A 1 166 ? -5.994 -14.468 14.430 1.00 84.25 166 MET A O 1
ATOM 1264 N N . ASP A 1 167 ? -4.825 -16.327 14.941 1.00 84.88 167 ASP A N 1
ATOM 1265 C CA . ASP A 1 167 ? -5.845 -17.293 14.548 1.00 84.88 167 ASP A CA 1
ATOM 1266 C C . ASP A 1 167 ? -7.062 -17.181 15.467 1.00 84.88 167 ASP A C 1
ATOM 1268 O O . ASP A 1 167 ? -8.198 -17.187 14.993 1.00 84.88 167 ASP A O 1
ATOM 1272 N N . ALA A 1 168 ? -6.844 -16.975 16.771 1.00 86.19 168 ALA A N 1
ATOM 1273 C CA . ALA A 1 168 ? -7.939 -16.756 17.716 1.00 86.19 168 ALA A CA 1
ATOM 1274 C C . ALA A 1 168 ? -8.736 -15.481 17.393 1.00 86.19 168 ALA A C 1
ATOM 1276 O O . ALA A 1 168 ? -9.969 -15.493 17.410 1.00 86.19 168 ALA A O 1
ATOM 1277 N N . TRP A 1 169 ? -8.052 -14.379 17.061 1.00 90.94 169 TRP A N 1
ATOM 1278 C CA . TRP A 1 169 ? -8.730 -13.133 16.710 1.00 90.94 169 TRP A CA 1
ATOM 1279 C C . TRP A 1 169 ? -9.526 -13.273 15.412 1.00 90.94 169 TRP A C 1
ATOM 1281 O O . TRP A 1 169 ? -10.721 -12.967 15.388 1.00 90.94 169 TRP A O 1
ATOM 1291 N N . TRP A 1 170 ? -8.900 -13.787 14.350 1.00 91.38 170 TRP A N 1
ATOM 1292 C CA . TRP A 1 170 ? -9.573 -13.981 13.065 1.00 91.38 170 TRP A CA 1
ATOM 1293 C C . TRP A 1 170 ? -10.685 -15.033 13.140 1.00 91.38 170 TRP A C 1
ATOM 1295 O O . TRP A 1 170 ? -11.711 -14.866 12.484 1.00 91.38 170 TRP A O 1
ATOM 1305 N N . GLY A 1 171 ? -10.550 -16.048 13.996 1.00 88.31 171 GLY A N 1
ATOM 1306 C CA . GLY A 1 171 ? -11.599 -17.030 14.281 1.00 88.31 171 GLY A CA 1
ATOM 1307 C C . GLY A 1 171 ? -12.836 -16.438 14.966 1.00 88.31 171 GLY A C 1
ATOM 1308 O O . GLY A 1 171 ? -13.936 -16.958 14.792 1.00 88.31 171 GLY A O 1
ATOM 1309 N N . SER A 1 172 ? -12.680 -15.324 15.692 1.00 88.50 172 SER A N 1
ATOM 1310 C CA . SER A 1 172 ? -13.788 -14.586 16.322 1.00 88.50 172 SER A CA 1
ATOM 1311 C C . SER A 1 172 ? -14.444 -13.537 15.408 1.00 88.50 172 SER A C 1
ATOM 1313 O O . SER A 1 172 ? -15.485 -12.976 15.750 1.00 88.50 172 SER A O 1
ATOM 1315 N N . SER A 1 173 ? -13.850 -13.266 14.241 1.00 88.62 173 SER A N 1
ATOM 1316 C CA . SER A 1 173 ? -14.336 -12.262 13.292 1.00 88.62 173 SER A CA 1
ATOM 1317 C C . SER A 1 173 ? -15.671 -12.678 12.656 1.00 88.62 173 SER A C 1
ATOM 1319 O O . SER A 1 173 ? -15.841 -13.838 12.269 1.00 88.62 173 SER A O 1
ATOM 1321 N N . PRO A 1 174 ? -16.615 -11.738 12.440 1.00 88.38 174 PRO A N 1
ATOM 1322 C CA . PRO A 1 174 ? -17.864 -12.040 11.744 1.00 88.38 174 PRO A CA 1
ATOM 1323 C C . PRO A 1 174 ? -17.652 -12.382 10.260 1.00 88.38 174 PRO A C 1
ATOM 1325 O O . PRO A 1 174 ? -18.498 -13.044 9.662 1.00 88.38 174 PRO A O 1
ATOM 1328 N N . LEU A 1 175 ? -16.533 -11.961 9.655 1.00 92.56 175 LEU A N 1
ATOM 1329 C CA . LEU A 1 175 ? -16.126 -12.438 8.332 1.00 92.56 175 LEU A CA 1
ATOM 1330 C C . LEU A 1 175 ? -15.091 -13.543 8.497 1.00 92.56 175 LEU A C 1
ATOM 1332 O O . LEU A 1 175 ? -14.002 -13.305 9.019 1.00 92.56 175 LEU A O 1
ATOM 1336 N N . ARG A 1 176 ? -15.430 -14.734 7.998 1.00 92.69 176 ARG A N 1
ATOM 1337 C CA . ARG A 1 176 ? -14.535 -15.891 7.985 1.00 92.69 176 ARG A CA 1
ATOM 1338 C C . ARG A 1 176 ? -13.599 -15.811 6.787 1.00 92.69 176 ARG A C 1
ATOM 1340 O O . ARG A 1 176 ? -14.060 -15.770 5.646 1.00 92.69 176 ARG A O 1
ATOM 1347 N N . LEU A 1 177 ? -12.300 -15.797 7.058 1.00 94.62 177 LEU A N 1
ATOM 1348 C CA . LEU A 1 177 ? -11.230 -15.837 6.066 1.00 94.62 177 LEU A CA 1
ATOM 1349 C C . LEU A 1 177 ? -10.435 -17.131 6.257 1.00 94.62 177 LEU A C 1
ATOM 1351 O O . LEU A 1 177 ? -10.327 -17.631 7.375 1.00 94.62 177 LEU A O 1
ATOM 1355 N N . ALA A 1 178 ? -9.864 -17.658 5.176 1.00 93.50 178 ALA A N 1
ATOM 1356 C CA . ALA A 1 178 ? -8.886 -18.738 5.276 1.00 93.50 178 ALA A CA 1
ATOM 1357 C C . ALA A 1 178 ? -7.575 -18.236 5.926 1.00 93.50 178 ALA A C 1
ATOM 1359 O O . ALA A 1 178 ? -7.280 -17.041 5.805 1.00 93.50 178 ALA A O 1
ATOM 1360 N N . PRO A 1 179 ? -6.766 -19.123 6.539 1.00 93.06 179 PRO A N 1
ATOM 1361 C CA . PRO A 1 179 ? -5.500 -18.757 7.174 1.00 93.06 179 PRO A CA 1
ATOM 1362 C C . PRO A 1 179 ? -4.561 -17.907 6.335 1.00 93.06 179 PRO A C 1
ATOM 1364 O O . PRO A 1 179 ? -4.127 -16.841 6.771 1.00 93.06 179 PRO A O 1
ATOM 1367 N N . ASP A 1 180 ? -4.334 -18.298 5.085 1.00 94.19 180 ASP A N 1
ATOM 1368 C CA . ASP A 1 180 ? -3.455 -17.537 4.197 1.00 94.19 180 ASP A CA 1
ATOM 1369 C C . ASP A 1 180 ? -4.024 -16.152 3.854 1.00 94.19 180 ASP A C 1
ATOM 1371 O O . ASP A 1 180 ? -3.280 -15.182 3.697 1.00 94.19 180 ASP A O 1
ATOM 1375 N N . ALA A 1 181 ? -5.354 -16.025 3.796 1.00 95.50 181 ALA A N 1
ATOM 1376 C CA . ALA A 1 181 ? -6.017 -14.761 3.504 1.00 95.50 181 ALA A CA 1
ATOM 1377 C C . ALA A 1 181 ? -5.907 -13.774 4.662 1.00 95.50 181 ALA A C 1
ATOM 1379 O O . ALA A 1 181 ? -5.515 -12.623 4.449 1.00 95.50 181 ALA A O 1
ATOM 1380 N N . TYR A 1 182 ? -6.207 -14.206 5.889 1.00 95.19 182 TYR A N 1
ATOM 1381 C CA . TYR A 1 182 ? -6.015 -13.315 7.023 1.00 95.19 182 TYR A CA 1
ATOM 1382 C C . TYR A 1 182 ? -4.535 -13.084 7.336 1.00 95.19 182 TYR A C 1
ATOM 1384 O O . TYR A 1 182 ? -4.188 -11.978 7.736 1.00 95.19 182 TYR A O 1
ATOM 1392 N N . GLY A 1 183 ? -3.651 -14.056 7.083 1.00 94.81 183 GLY A N 1
ATOM 1393 C CA . GLY A 1 183 ? -2.202 -13.896 7.214 1.00 94.81 183 GLY A CA 1
ATOM 1394 C C . GLY A 1 183 ? -1.646 -12.835 6.260 1.00 94.81 183 GLY A C 1
ATOM 1395 O O . GLY A 1 183 ? -0.843 -11.993 6.670 1.00 94.81 183 GLY A O 1
ATOM 1396 N N . PHE A 1 184 ? -2.132 -12.807 5.013 1.00 96.62 184 PHE A N 1
ATOM 1397 C CA . PHE A 1 184 ? -1.814 -11.756 4.045 1.00 96.62 184 PHE A CA 1
ATOM 1398 C C . PHE A 1 184 ? -2.281 -10.375 4.528 1.00 96.62 184 PHE A C 1
ATOM 1400 O O . PHE A 1 184 ? -1.507 -9.418 4.516 1.00 96.62 184 PHE A O 1
ATOM 1407 N N . VAL A 1 185 ? -3.529 -10.269 4.998 1.00 97.38 185 VAL A N 1
ATOM 1408 C CA . VAL A 1 185 ? -4.078 -9.011 5.535 1.00 97.38 185 VAL A CA 1
ATOM 1409 C C . VAL A 1 185 ? -3.272 -8.539 6.746 1.00 97.38 185 VAL A C 1
ATOM 1411 O O . VAL A 1 185 ? -2.856 -7.383 6.792 1.00 97.38 185 VAL A O 1
ATOM 1414 N N . ASP A 1 186 ? -2.987 -9.433 7.693 1.00 95.62 186 ASP A N 1
ATOM 1415 C CA . ASP A 1 186 ? -2.176 -9.141 8.874 1.00 95.62 186 ASP A CA 1
ATOM 1416 C C . ASP A 1 186 ? -0.788 -8.631 8.489 1.00 95.62 186 ASP A C 1
ATOM 1418 O O . ASP A 1 186 ? -0.307 -7.671 9.085 1.00 95.62 186 ASP A O 1
ATOM 1422 N N . ARG A 1 187 ? -0.147 -9.245 7.488 1.00 95.06 187 ARG A N 1
ATOM 1423 C CA . ARG A 1 187 ? 1.166 -8.820 6.996 1.00 95.06 187 ARG A CA 1
ATOM 1424 C C . ARG A 1 187 ? 1.138 -7.372 6.512 1.00 95.06 187 ARG A C 1
ATOM 1426 O O . ARG A 1 187 ? 1.948 -6.583 6.989 1.00 95.06 187 ARG A O 1
ATOM 1433 N N . LEU A 1 188 ? 0.154 -6.987 5.693 1.00 96.75 188 LEU A N 1
ATOM 1434 C CA . LEU A 1 188 ? -0.004 -5.595 5.247 1.00 96.75 188 LEU A CA 1
ATOM 1435 C C . LEU A 1 188 ? -0.177 -4.621 6.423 1.00 96.75 188 LEU A C 1
ATOM 1437 O O . LEU A 1 188 ? 0.468 -3.572 6.469 1.00 96.75 188 LEU A O 1
ATOM 1441 N N . LEU A 1 189 ? -1.022 -4.963 7.400 1.00 97.44 189 LEU A N 1
ATOM 1442 C CA . LEU A 1 189 ? -1.265 -4.104 8.565 1.00 97.44 189 LEU A CA 1
ATOM 1443 C C . LEU A 1 189 ? -0.023 -3.984 9.460 1.00 97.44 189 LEU A C 1
ATOM 1445 O O . LEU A 1 189 ? 0.285 -2.894 9.946 1.00 97.44 189 LEU A O 1
ATOM 1449 N N . LYS A 1 190 ? 0.725 -5.077 9.633 1.00 95.62 190 LYS A N 1
ATOM 1450 C CA . LYS A 1 190 ? 2.005 -5.101 10.355 1.00 95.62 190 LYS A CA 1
ATOM 1451 C C . LYS A 1 190 ? 3.051 -4.238 9.655 1.00 95.62 190 LYS A C 1
ATOM 1453 O O . LYS A 1 190 ? 3.742 -3.486 10.337 1.00 95.62 190 LYS A O 1
ATOM 1458 N N . CYS A 1 191 ? 3.113 -4.256 8.321 1.00 95.88 191 CYS A N 1
ATOM 1459 C CA . CYS A 1 191 ? 3.973 -3.349 7.557 1.00 95.88 191 CYS A CA 1
ATOM 1460 C C . CYS A 1 191 ? 3.626 -1.880 7.809 1.00 95.88 191 CYS A C 1
ATOM 1462 O O . CYS A 1 191 ? 4.536 -1.082 7.994 1.00 95.88 191 CYS A O 1
ATOM 1464 N N . VAL A 1 192 ? 2.341 -1.505 7.879 1.00 97.06 192 VAL A N 1
ATOM 1465 C CA . VAL A 1 192 ? 1.943 -0.118 8.201 1.00 97.06 192 VAL A CA 1
ATOM 1466 C C . VAL A 1 192 ? 2.449 0.298 9.589 1.00 97.06 192 VAL A C 1
ATOM 1468 O O . VAL A 1 192 ? 2.993 1.391 9.742 1.00 97.06 192 VAL A O 1
ATOM 1471 N N . VAL A 1 193 ? 2.304 -0.568 10.598 1.00 95.94 193 VAL A N 1
ATOM 1472 C CA . VAL A 1 193 ? 2.774 -0.285 11.967 1.00 95.94 193 VAL A CA 1
ATOM 1473 C C . VAL A 1 193 ? 4.305 -0.220 12.034 1.00 95.94 193 VAL A C 1
ATOM 1475 O O . VAL A 1 193 ? 4.855 0.722 12.603 1.00 95.94 193 VAL A O 1
ATOM 1478 N N . GLY A 1 194 ? 4.997 -1.186 11.426 1.00 94.75 194 GLY A N 1
ATOM 1479 C CA . GLY A 1 194 ? 6.459 -1.218 11.382 1.00 94.75 194 GLY A CA 1
ATOM 1480 C C . GLY A 1 194 ? 7.051 -0.031 10.619 1.00 94.75 194 GLY A C 1
ATOM 1481 O O . GLY A 1 194 ? 8.040 0.550 11.064 1.00 94.75 194 GLY A O 1
ATOM 1482 N N . ALA A 1 195 ? 6.409 0.390 9.525 1.00 94.81 195 ALA A N 1
ATOM 1483 C CA . ALA A 1 195 ? 6.793 1.579 8.773 1.00 94.81 195 ALA A CA 1
ATOM 1484 C C . ALA A 1 195 ? 6.631 2.864 9.597 1.00 94.81 195 ALA A C 1
ATOM 1486 O O . ALA A 1 195 ? 7.545 3.683 9.597 1.00 94.81 195 ALA A O 1
ATOM 1487 N N . ASP A 1 196 ? 5.525 3.046 10.335 1.00 95.19 196 ASP A N 1
ATOM 1488 C CA . ASP A 1 196 ? 5.351 4.219 11.214 1.00 95.19 196 ASP A CA 1
ATOM 1489 C C . ASP A 1 196 ? 6.477 4.336 12.243 1.00 95.19 196 ASP A C 1
ATOM 1491 O O . ASP A 1 196 ? 7.022 5.422 12.460 1.00 95.19 196 ASP A O 1
ATOM 1495 N N . TRP A 1 197 ? 6.845 3.211 12.859 1.00 93.88 197 TRP A N 1
ATOM 1496 C CA . TRP A 1 197 ? 7.915 3.180 13.846 1.00 93.88 197 TRP A CA 1
ATOM 1497 C C . TRP A 1 197 ? 9.276 3.478 13.219 1.00 93.88 197 TRP A C 1
ATOM 1499 O O . TRP A 1 197 ? 9.981 4.375 13.683 1.00 93.88 197 TRP A O 1
ATOM 1509 N N . LEU A 1 198 ? 9.621 2.777 12.132 1.00 92.25 198 LEU A N 1
ATOM 1510 C CA . LEU A 1 198 ? 10.917 2.933 11.479 1.00 92.25 198 LEU A CA 1
ATOM 1511 C C . LEU A 1 198 ? 11.090 4.339 10.903 1.00 92.25 198 LEU A C 1
ATOM 1513 O O . LEU A 1 198 ? 12.147 4.935 11.079 1.00 92.25 198 LEU A O 1
ATOM 1517 N N . LEU A 1 199 ? 10.058 4.901 10.266 1.00 92.06 199 LEU A N 1
ATOM 1518 C CA . LEU A 1 199 ? 10.092 6.282 9.781 1.00 92.06 199 LEU A CA 1
ATOM 1519 C C . LEU A 1 199 ? 10.225 7.269 10.940 1.00 92.06 199 LEU A C 1
ATOM 1521 O O . LEU A 1 199 ? 10.999 8.212 10.841 1.00 92.06 199 LEU A O 1
ATOM 1525 N N . GLY A 1 200 ? 9.543 7.031 12.063 1.00 89.12 200 GLY A N 1
ATOM 1526 C CA . GLY A 1 200 ? 9.690 7.867 13.252 1.00 89.12 200 GLY A CA 1
ATOM 1527 C C . GLY A 1 200 ? 11.109 7.921 13.818 1.00 89.12 200 GLY A C 1
ATOM 1528 O O . GLY A 1 200 ? 11.444 8.915 14.456 1.00 89.12 200 GLY A O 1
ATOM 1529 N N . TYR A 1 201 ? 11.927 6.898 13.565 1.00 87.62 201 TYR A N 1
ATOM 1530 C CA . TYR A 1 201 ? 13.330 6.850 13.974 1.00 87.62 201 TYR A CA 1
ATOM 1531 C C . TYR A 1 201 ? 14.289 7.332 12.874 1.00 87.62 201 TYR A C 1
ATOM 1533 O O . TYR A 1 201 ? 15.166 8.150 13.132 1.00 87.62 201 TYR A O 1
ATOM 1541 N N . ALA A 1 202 ? 14.125 6.840 11.643 1.00 90.31 202 ALA A N 1
ATOM 1542 C CA . ALA A 1 202 ? 15.083 7.032 10.555 1.00 90.31 202 ALA A CA 1
ATOM 1543 C C . ALA A 1 202 ? 14.820 8.276 9.691 1.00 90.31 202 ALA A C 1
ATOM 1545 O O . ALA A 1 202 ? 15.765 8.832 9.137 1.00 90.31 202 ALA A O 1
ATOM 1546 N N . LYS A 1 203 ? 13.552 8.687 9.535 1.00 91.75 203 LYS A N 1
ATOM 1547 C CA . LYS A 1 203 ? 13.120 9.840 8.718 1.00 91.75 203 LYS A CA 1
ATOM 1548 C C . LYS A 1 203 ? 11.883 10.519 9.329 1.00 91.75 203 LYS A C 1
ATOM 1550 O O . LYS A 1 203 ? 10.776 10.373 8.791 1.00 91.75 203 LYS A O 1
ATOM 1555 N N . PRO A 1 204 ? 12.019 11.218 10.473 1.00 90.62 204 PRO A N 1
ATOM 1556 C CA . PRO A 1 204 ? 10.879 11.753 11.220 1.00 90.62 204 PRO A CA 1
ATOM 1557 C C . PRO A 1 204 ? 9.970 12.686 10.403 1.00 90.62 204 PRO A C 1
ATOM 1559 O O . PRO A 1 204 ? 8.762 12.726 10.628 1.00 90.62 204 PRO A O 1
ATOM 1562 N N . GLU A 1 205 ? 10.525 13.402 9.424 1.00 90.81 205 GLU A N 1
ATOM 1563 C CA . GLU A 1 205 ? 9.812 14.271 8.482 1.00 90.81 205 GLU A CA 1
ATOM 1564 C C . GLU A 1 205 ? 8.897 13.512 7.509 1.00 90.81 205 GLU A C 1
ATOM 1566 O O . GLU A 1 205 ? 7.910 14.068 7.021 1.00 90.81 205 GLU A O 1
ATOM 1571 N N . ALA A 1 206 ? 9.209 12.240 7.244 1.00 91.62 206 ALA A N 1
ATOM 1572 C CA . ALA A 1 206 ? 8.423 11.343 6.405 1.00 91.62 206 ALA A CA 1
ATOM 1573 C C . ALA A 1 206 ? 7.447 10.479 7.215 1.00 91.62 206 ALA A C 1
ATOM 1575 O O . ALA A 1 206 ? 6.628 9.772 6.628 1.00 91.62 206 ALA A O 1
ATOM 1576 N N . ARG A 1 207 ? 7.500 10.515 8.551 1.00 93.62 207 ARG A N 1
ATOM 1577 C CA . ARG A 1 207 ? 6.565 9.771 9.401 1.00 93.62 207 ARG A CA 1
ATOM 1578 C C . ARG A 1 207 ? 5.126 10.264 9.175 1.00 93.62 207 ARG A C 1
ATOM 1580 O O . ARG A 1 207 ? 4.915 11.478 9.173 1.00 93.62 207 ARG A O 1
ATOM 1587 N N . PRO A 1 208 ? 4.120 9.373 9.041 1.00 90.69 208 PRO A N 1
ATOM 1588 C CA . PRO A 1 208 ? 2.715 9.775 9.031 1.00 90.69 208 PRO A CA 1
ATOM 1589 C C . PRO A 1 208 ? 2.372 10.725 10.185 1.00 90.69 208 PRO A C 1
ATOM 1591 O O . PRO A 1 208 ? 2.902 10.610 11.294 1.00 90.69 208 PRO A O 1
ATOM 1594 N N . LEU A 1 209 ? 1.463 11.674 9.943 1.00 89.38 209 LEU A N 1
ATOM 1595 C CA . LEU A 1 209 ? 1.084 12.658 10.960 1.00 89.38 209 LEU A CA 1
ATOM 1596 C C . LEU A 1 209 ? 0.552 11.951 12.215 1.00 89.38 209 LEU A C 1
ATOM 1598 O O . LEU A 1 209 ? -0.157 10.946 12.119 1.00 89.38 209 LEU A O 1
ATOM 1602 N N . LYS A 1 210 ? 0.864 12.473 13.405 1.00 88.00 210 LYS A N 1
ATOM 1603 C CA . LYS A 1 210 ? 0.445 11.855 14.673 1.00 88.00 210 LYS A CA 1
ATOM 1604 C C . LYS A 1 210 ? -1.071 11.619 14.685 1.00 88.00 210 LYS A C 1
ATOM 1606 O O . LYS A 1 210 ? -1.847 12.542 14.467 1.00 88.00 210 LYS A O 1
ATOM 1611 N N . GLY A 1 211 ? -1.481 10.376 14.937 1.00 88.44 211 GLY A N 1
ATOM 1612 C CA . GLY A 1 211 ? -2.892 9.971 14.969 1.00 88.44 211 GLY A CA 1
ATOM 1613 C C . GLY A 1 211 ? -3.546 9.760 13.597 1.00 88.44 211 GLY A C 1
ATOM 1614 O O . GLY A 1 211 ? -4.624 9.174 13.541 1.00 88.44 211 GLY A O 1
ATOM 1615 N N . SER A 1 212 ? -2.893 10.144 12.493 1.00 90.56 212 SER A N 1
ATOM 1616 C CA . SER A 1 212 ? -3.456 9.999 11.144 1.00 90.56 212 SER A CA 1
ATOM 1617 C C . SER A 1 212 ? -3.761 8.549 10.790 1.00 90.56 212 SER A C 1
ATOM 1619 O O . SER A 1 212 ? -4.834 8.286 10.275 1.00 90.56 212 SER A O 1
ATOM 1621 N N . LEU A 1 213 ? -2.903 7.586 11.142 1.00 95.62 213 LEU A N 1
ATOM 1622 C CA . LEU A 1 213 ? -3.139 6.171 10.826 1.00 95.62 213 LEU A CA 1
ATOM 1623 C C . LEU A 1 213 ? -4.447 5.627 11.419 1.00 95.62 213 LEU A C 1
ATOM 1625 O O . LEU A 1 213 ? -5.134 4.846 10.770 1.00 95.62 213 LEU A O 1
ATOM 1629 N N . VAL A 1 214 ? -4.823 6.074 12.622 1.00 94.69 214 VAL A N 1
ATOM 1630 C CA . VAL A 1 214 ? -6.098 5.692 13.252 1.00 94.69 214 VAL A CA 1
ATOM 1631 C C . VAL A 1 214 ? -7.278 6.324 12.512 1.00 94.69 214 VAL A C 1
ATOM 1633 O O . VAL A 1 214 ? -8.299 5.670 12.328 1.00 94.69 214 VAL A O 1
ATOM 1636 N N . ILE A 1 215 ? -7.127 7.570 12.051 1.00 95.19 215 ILE A N 1
ATOM 1637 C CA . ILE A 1 215 ? -8.133 8.268 11.235 1.00 95.19 215 ILE A CA 1
ATOM 1638 C C . ILE A 1 215 ? -8.285 7.592 9.866 1.00 95.19 215 ILE A C 1
ATOM 1640 O O . ILE A 1 215 ? -9.403 7.389 9.404 1.00 95.19 215 ILE A O 1
ATOM 1644 N N . LEU A 1 216 ? -7.178 7.207 9.226 1.00 97.25 216 LEU A N 1
ATOM 1645 C CA . LEU A 1 216 ? -7.172 6.520 7.932 1.00 97.25 216 LEU A CA 1
ATOM 1646 C C . LEU A 1 216 ? -7.823 5.137 8.010 1.00 97.25 216 LEU A C 1
ATOM 1648 O O . LEU A 1 216 ? -8.490 4.726 7.064 1.00 97.25 216 LEU A O 1
ATOM 1652 N N . ALA A 1 217 ? -7.638 4.437 9.129 1.00 96.38 217 ALA A N 1
ATOM 1653 C CA . ALA A 1 217 ? -8.270 3.152 9.394 1.00 96.38 217 ALA A CA 1
ATOM 1654 C C . ALA A 1 217 ? -9.722 3.281 9.893 1.00 96.38 217 ALA A C 1
ATOM 1656 O O . ALA A 1 217 ? -10.376 2.262 10.077 1.00 96.38 217 ALA A O 1
ATOM 1657 N N . ASP A 1 218 ? -10.245 4.488 10.143 1.00 95.50 218 ASP A N 1
ATOM 1658 C CA . ASP A 1 218 ? -11.603 4.665 10.662 1.00 95.50 218 ASP A CA 1
ATOM 1659 C C . ASP A 1 218 ? -12.647 4.085 9.687 1.00 95.50 218 ASP A C 1
ATOM 1661 O O . ASP A 1 218 ? -12.670 4.451 8.508 1.00 95.50 218 ASP A O 1
ATOM 1665 N N . PRO A 1 219 ? -13.553 3.210 10.158 1.00 95.88 219 PRO A N 1
ATOM 1666 C CA . PRO A 1 219 ? -14.426 2.450 9.276 1.00 95.88 219 PRO A CA 1
ATOM 1667 C C . PRO A 1 219 ? -15.566 3.269 8.656 1.00 95.88 219 PRO A C 1
ATOM 1669 O O . PRO A 1 219 ? -16.224 2.793 7.730 1.00 95.88 219 PRO A O 1
ATOM 1672 N N . ARG A 1 220 ? -15.807 4.505 9.118 1.00 95.25 220 ARG A N 1
ATOM 1673 C CA . ARG A 1 220 ? -16.895 5.362 8.614 1.00 95.25 220 ARG A CA 1
ATOM 1674 C C . ARG A 1 220 ? -16.658 5.824 7.180 1.00 95.25 220 ARG A C 1
ATOM 1676 O O . ARG A 1 220 ? -17.612 5.947 6.416 1.00 95.25 220 ARG A O 1
ATOM 1683 N N . ASN A 1 221 ? -15.400 6.044 6.797 1.00 94.56 221 ASN A N 1
ATOM 1684 C CA . ASN A 1 221 ? -15.025 6.527 5.469 1.00 94.56 221 ASN A CA 1
ATOM 1685 C C . ASN A 1 221 ? -13.927 5.658 4.861 1.00 94.56 221 ASN A C 1
ATOM 1687 O O . ASN A 1 221 ? -13.145 5.031 5.564 1.00 94.56 221 ASN A O 1
ATOM 1691 N N . HIS A 1 222 ? -13.849 5.640 3.533 1.00 96.81 222 HIS A N 1
ATOM 1692 C CA . HIS A 1 222 ? -12.781 4.926 2.842 1.00 96.81 222 HIS A CA 1
ATOM 1693 C C . HIS A 1 222 ? -11.404 5.540 3.187 1.00 96.81 222 HIS A C 1
ATOM 1695 O O . HIS A 1 222 ? -11.314 6.771 3.233 1.00 96.81 222 HIS A O 1
ATOM 1701 N N . PRO A 1 223 ? -10.322 4.749 3.351 1.00 97.94 223 PRO A N 1
ATOM 1702 C CA . PRO A 1 223 ? -9.011 5.275 3.752 1.00 97.94 223 PRO A CA 1
ATOM 1703 C C . PRO A 1 223 ? -8.466 6.378 2.836 1.00 97.94 223 PRO A C 1
ATOM 1705 O O . PRO A 1 223 ? -7.943 7.382 3.311 1.00 97.94 223 PRO A O 1
ATOM 1708 N N . ILE A 1 224 ? -8.651 6.245 1.517 1.00 97.12 224 ILE A N 1
ATOM 1709 C CA . ILE A 1 224 ? -8.273 7.300 0.556 1.00 97.12 224 ILE A CA 1
ATOM 1710 C C . ILE A 1 224 ? -9.104 8.569 0.772 1.00 97.12 224 ILE A C 1
ATOM 1712 O O . ILE A 1 224 ? -8.575 9.669 0.676 1.00 97.12 224 ILE A O 1
ATOM 1716 N N . GLY A 1 225 ? -10.388 8.437 1.111 1.00 96.44 225 GLY A N 1
ATOM 1717 C CA . GLY A 1 225 ? -11.235 9.581 1.439 1.00 96.44 225 GLY A CA 1
ATOM 1718 C C . GLY A 1 225 ? -10.788 10.304 2.706 1.00 96.44 225 GLY A C 1
ATOM 1719 O O . GLY A 1 225 ? -10.739 11.529 2.711 1.00 96.44 225 GLY A O 1
ATOM 1720 N N . GLN A 1 226 ? -10.389 9.556 3.738 1.00 97.12 226 GLN A N 1
ATOM 1721 C CA . GLN A 1 226 ? -9.808 10.120 4.961 1.00 97.12 226 GLN A CA 1
ATOM 1722 C C . GLN A 1 226 ? -8.488 10.844 4.677 1.00 97.12 226 GLN A C 1
ATOM 1724 O O . GLN A 1 226 ? -8.251 11.934 5.192 1.00 97.12 226 GLN A O 1
ATOM 1729 N N . TRP A 1 227 ? -7.645 10.270 3.815 1.00 97.62 227 TRP A N 1
ATOM 1730 C CA . TRP A 1 227 ? -6.415 10.921 3.373 1.00 97.62 227 TRP A CA 1
ATOM 1731 C C . TRP A 1 227 ? -6.699 12.218 2.604 1.00 97.62 227 TRP A C 1
ATOM 1733 O O . TRP A 1 227 ? -6.089 13.244 2.886 1.00 97.62 227 TRP A O 1
ATOM 1743 N N . MET A 1 228 ? -7.669 12.213 1.688 1.00 95.69 228 MET A N 1
ATOM 1744 C CA . MET A 1 228 ? -8.078 13.420 0.963 1.00 95.69 228 MET A CA 1
ATOM 1745 C C . MET A 1 228 ? -8.623 14.501 1.911 1.00 95.69 228 MET A C 1
ATOM 1747 O O . MET A 1 228 ? -8.330 15.681 1.732 1.00 95.69 228 MET A O 1
ATOM 1751 N N . ASP A 1 229 ? -9.380 14.114 2.943 1.00 95.12 229 ASP A N 1
ATOM 1752 C CA . ASP A 1 229 ? -9.872 15.043 3.965 1.00 95.12 229 ASP A CA 1
ATOM 1753 C C . ASP A 1 229 ? -8.731 15.608 4.834 1.00 95.12 229 ASP A C 1
ATOM 1755 O O . ASP A 1 229 ? -8.784 16.778 5.218 1.00 95.12 229 ASP A O 1
ATOM 1759 N N . LEU A 1 230 ? -7.675 14.825 5.083 1.00 94.75 230 LEU A N 1
ATOM 1760 C CA . LEU A 1 230 ? -6.447 15.290 5.733 1.00 94.75 230 LEU A CA 1
ATOM 1761 C C . LEU A 1 230 ? -5.696 16.309 4.866 1.00 94.75 230 LEU A C 1
ATOM 1763 O O . LEU A 1 230 ? -5.292 17.351 5.376 1.00 94.75 230 LEU A O 1
ATOM 1767 N N . VAL A 1 231 ? -5.546 16.048 3.564 1.00 94.69 231 VAL A N 1
ATOM 1768 C CA . VAL A 1 231 ? -4.925 16.994 2.620 1.00 94.69 231 VAL A CA 1
ATOM 1769 C C . VAL A 1 231 ? -5.718 18.298 2.570 1.00 94.69 231 VAL A C 1
ATOM 1771 O O . VAL A 1 231 ? -5.142 19.364 2.761 1.00 94.69 231 VAL A O 1
ATOM 1774 N N . ARG A 1 232 ? -7.047 18.215 2.426 1.00 93.06 232 ARG A N 1
ATOM 1775 C CA . ARG A 1 232 ? -7.952 19.375 2.477 1.00 93.06 232 ARG A CA 1
ATOM 1776 C C . ARG A 1 232 ? -7.722 20.214 3.736 1.00 93.06 232 ARG A C 1
ATOM 1778 O O . ARG A 1 232 ? -7.604 21.432 3.659 1.00 93.06 232 ARG A O 1
ATOM 1785 N N . PHE A 1 233 ? -7.650 19.559 4.895 1.00 93.19 233 PHE A N 1
ATOM 1786 C CA . PHE A 1 233 ? -7.407 20.233 6.167 1.00 93.19 233 PHE A CA 1
ATOM 1787 C C . PHE A 1 233 ? -6.042 20.935 6.197 1.00 93.19 233 PHE A C 1
ATOM 1789 O O . PHE A 1 233 ? -5.968 22.091 6.602 1.00 93.19 233 PHE A O 1
ATOM 1796 N N . MET A 1 234 ? -4.983 20.274 5.722 1.00 92.12 234 MET A N 1
ATOM 1797 C CA . MET A 1 234 ? -3.629 20.843 5.673 1.00 92.12 234 MET A CA 1
ATOM 1798 C C . MET A 1 234 ? -3.508 22.043 4.725 1.00 92.12 234 MET A C 1
ATOM 1800 O O . MET A 1 234 ? -2.673 22.911 4.960 1.00 92.12 234 MET A O 1
ATOM 1804 N N . ARG A 1 235 ? -4.346 22.103 3.687 1.00 90.19 235 ARG A N 1
ATOM 1805 C CA . ARG A 1 235 ? -4.442 23.237 2.756 1.00 90.19 235 ARG A CA 1
ATOM 1806 C C . ARG A 1 235 ? -5.237 24.421 3.308 1.00 90.19 235 ARG A C 1
ATOM 1808 O O . ARG A 1 235 ? -5.120 25.524 2.793 1.00 90.19 235 ARG A O 1
ATOM 1815 N N . GLY A 1 236 ? -6.045 24.208 4.348 1.00 90.81 236 GLY A N 1
ATOM 1816 C CA . GLY A 1 236 ? -7.016 25.203 4.815 1.00 90.81 236 GLY A CA 1
ATOM 1817 C C . GLY A 1 236 ? -8.281 25.281 3.950 1.00 90.81 236 GLY A C 1
ATOM 1818 O O . GLY A 1 236 ? -9.058 26.229 4.076 1.00 90.81 236 GLY A O 1
ATOM 1819 N N . ASP A 1 237 ? -8.521 24.277 3.104 1.00 89.25 237 ASP A N 1
ATOM 1820 C CA . ASP A 1 237 ? -9.652 24.251 2.180 1.00 89.25 237 ASP A CA 1
ATOM 1821 C C . ASP A 1 237 ? -10.975 23.948 2.903 1.00 89.25 237 ASP A C 1
ATOM 1823 O O . ASP A 1 237 ? -11.115 23.000 3.691 1.00 89.25 237 ASP A O 1
ATOM 1827 N N . LYS A 1 238 ? -12.021 24.709 2.573 1.00 88.25 238 LYS A N 1
ATOM 1828 C CA . LYS A 1 238 ? -13.379 24.484 3.097 1.00 88.25 238 LYS A CA 1
ATOM 1829 C C . LYS A 1 238 ? -14.031 23.262 2.460 1.00 88.25 238 LYS A C 1
ATOM 1831 O O . LYS A 1 238 ? -14.770 22.540 3.128 1.00 88.25 238 LYS A O 1
ATOM 1836 N N . HIS A 1 239 ? -13.732 23.000 1.191 1.00 85.62 239 HIS A N 1
ATOM 1837 C CA . HIS A 1 239 ? -14.357 21.944 0.410 1.00 85.62 239 HIS A CA 1
ATOM 1838 C C . HIS A 1 239 ? -13.340 21.137 -0.392 1.00 85.62 239 HIS A C 1
ATOM 1840 O O . HIS A 1 239 ? -12.342 21.654 -0.873 1.00 85.62 239 HIS A O 1
ATOM 1846 N N . LEU A 1 240 ? -13.641 19.853 -0.597 1.00 83.38 240 LEU A N 1
ATOM 1847 C CA . LEU A 1 240 ? -12.756 18.931 -1.312 1.00 83.38 240 LEU A CA 1
ATOM 1848 C C . LEU A 1 240 ? -12.514 19.326 -2.778 1.00 83.38 240 LEU A C 1
ATOM 1850 O O . LEU A 1 240 ? -11.464 19.022 -3.326 1.00 83.38 240 LEU A O 1
ATOM 1854 N N . TRP A 1 241 ? -13.479 19.986 -3.422 1.00 81.94 241 TRP A N 1
ATOM 1855 C CA . TRP A 1 241 ? -13.339 20.409 -4.817 1.00 81.94 241 TRP A CA 1
ATOM 1856 C C . TRP A 1 241 ? -12.265 21.484 -5.012 1.00 81.94 241 TRP A C 1
ATOM 1858 O O . TRP A 1 241 ? -11.752 21.602 -6.119 1.00 81.94 241 TRP A O 1
ATOM 1868 N N . GLN A 1 242 ? -11.887 22.215 -3.957 1.00 81.75 242 GLN A N 1
ATOM 1869 C CA . GLN A 1 242 ? -10.838 23.239 -4.026 1.00 81.75 242 GLN A CA 1
ATOM 1870 C C . GLN A 1 242 ? -9.469 22.621 -4.342 1.00 81.75 242 GLN A C 1
ATOM 1872 O O . GLN A 1 242 ? -8.739 23.162 -5.165 1.00 81.75 242 GLN A O 1
ATOM 1877 N N . ILE A 1 243 ? -9.211 21.400 -3.855 1.00 80.06 243 ILE A N 1
ATOM 1878 C CA . ILE A 1 243 ? -8.012 20.618 -4.201 1.00 80.06 243 ILE A CA 1
ATOM 1879 C C . ILE A 1 243 ? -7.871 20.438 -5.725 1.00 80.06 243 ILE A C 1
ATOM 1881 O O . ILE A 1 243 ? -6.769 20.456 -6.259 1.00 80.06 243 ILE A O 1
ATOM 1885 N N . ALA A 1 244 ? -8.977 20.252 -6.455 1.00 71.69 244 ALA A N 1
ATOM 1886 C CA . ALA A 1 244 ? -8.919 20.042 -7.903 1.00 71.69 244 ALA A CA 1
ATOM 1887 C C . ALA A 1 244 ? -8.679 21.322 -8.714 1.00 71.69 244 ALA A C 1
ATOM 1889 O O . ALA A 1 244 ? -8.252 21.215 -9.866 1.00 71.69 244 ALA A O 1
ATOM 1890 N N . ILE A 1 245 ? -8.981 22.491 -8.144 1.00 63.25 245 ILE A N 1
ATOM 1891 C CA . ILE A 1 245 ? -8.869 23.789 -8.819 1.00 63.25 245 ILE A CA 1
ATOM 1892 C C . ILE A 1 245 ? -7.464 24.360 -8.641 1.00 63.25 245 ILE A C 1
ATOM 1894 O O . ILE A 1 245 ? -6.849 24.763 -9.625 1.00 63.25 245 ILE A O 1
ATOM 1898 N N . ASP A 1 246 ? -6.942 24.335 -7.417 1.00 62.19 246 ASP A N 1
ATOM 1899 C CA . ASP A 1 246 ? -5.704 25.040 -7.078 1.00 62.19 246 ASP A CA 1
ATOM 1900 C C . ASP A 1 246 ? -4.444 24.350 -7.620 1.00 62.19 246 ASP A C 1
ATOM 1902 O O . ASP A 1 246 ? -3.487 25.019 -7.999 1.00 62.19 246 ASP A O 1
ATOM 1906 N N . ASP A 1 247 ? -4.443 23.017 -7.719 1.00 59.81 247 ASP A N 1
ATOM 1907 C CA . ASP A 1 247 ? -3.240 22.264 -8.106 1.00 59.81 247 ASP A CA 1
ATOM 1908 C C . ASP A 1 247 ? -3.156 21.969 -9.612 1.00 59.81 247 ASP A C 1
ATOM 1910 O O . ASP A 1 247 ? -2.358 21.128 -10.034 1.00 59.81 247 ASP A O 1
ATOM 1914 N N . GLY A 1 248 ? -4.000 22.604 -10.439 1.00 55.06 248 GLY A N 1
ATOM 1915 C CA . GLY A 1 248 ? -3.998 22.374 -11.889 1.00 55.06 248 GLY A CA 1
ATOM 1916 C C . GLY A 1 248 ? -4.103 20.883 -12.223 1.00 55.06 248 GLY A C 1
ATOM 1917 O O . GLY A 1 248 ? -3.403 20.367 -13.091 1.00 55.06 248 GLY A O 1
ATOM 1918 N N . ILE A 1 249 ? -4.931 20.141 -11.476 1.00 58.31 249 ILE A N 1
ATOM 1919 C CA . ILE A 1 249 ? -5.015 18.680 -11.608 1.00 58.31 249 ILE A CA 1
ATOM 1920 C C . ILE A 1 249 ? -5.640 18.283 -12.974 1.00 58.31 249 ILE A C 1
ATOM 1922 O O . ILE A 1 249 ? -5.619 17.106 -13.345 1.00 58.31 249 ILE A O 1
ATOM 1926 N N . GLY A 1 250 ? -6.126 19.241 -13.773 1.00 51.28 250 GLY A N 1
ATOM 1927 C CA . GLY A 1 250 ? -6.261 19.128 -15.233 1.00 51.28 250 GLY A CA 1
ATOM 1928 C C . GLY A 1 250 ? -5.028 19.730 -15.917 1.00 51.28 250 GLY A C 1
ATOM 1929 O O . GLY A 1 250 ? -4.624 20.834 -15.566 1.00 51.28 250 GLY A O 1
ATOM 1930 N N . GLN A 1 251 ? -4.394 19.011 -16.853 1.00 41.31 251 GLN A N 1
ATOM 1931 C CA . GLN A 1 251 ? -3.260 19.569 -17.610 1.00 41.31 251 GLN A CA 1
ATOM 1932 C C . GLN A 1 251 ? -3.659 20.886 -18.296 1.00 41.31 251 GLN A C 1
ATOM 1934 O O . GLN A 1 251 ? -4.839 21.130 -18.521 1.00 41.31 251 GLN A O 1
ATOM 1939 N N . ALA A 1 252 ? -2.685 21.732 -18.644 1.00 37.28 252 ALA A N 1
ATOM 1940 C CA . ALA A 1 252 ? -2.920 22.990 -19.353 1.00 37.28 252 ALA A CA 1
ATOM 1941 C C . ALA A 1 252 ? -3.863 22.791 -20.563 1.00 37.28 252 ALA A C 1
ATOM 1943 O O . ALA A 1 252 ? -3.484 22.168 -21.551 1.00 37.28 252 ALA A O 1
ATOM 1944 N N . GLY A 1 253 ? -5.099 23.293 -20.453 1.00 45.28 253 GLY A N 1
ATOM 1945 C CA . GLY A 1 253 ? -6.164 23.144 -21.457 1.00 45.28 253 GLY A CA 1
ATOM 1946 C C . GLY A 1 253 ? -7.321 22.207 -21.071 1.00 45.28 253 GLY A C 1
ATOM 1947 O O . GLY A 1 253 ? -8.375 22.270 -21.697 1.00 45.28 253 GLY A O 1
ATOM 1948 N N . GLU A 1 254 ? -7.183 21.392 -20.023 1.00 47.09 254 GLU A N 1
ATOM 1949 C CA . GLU A 1 254 ? -8.250 20.545 -19.485 1.00 47.09 254 GLU A CA 1
ATOM 1950 C C . GLU A 1 254 ? -8.918 21.208 -18.273 1.00 47.09 254 GLU A C 1
ATOM 1952 O O . GLU A 1 254 ? -8.268 21.587 -17.298 1.00 47.09 254 GLU A O 1
ATOM 1957 N N . VAL A 1 255 ? -10.249 21.312 -18.322 1.00 51.59 255 VAL A N 1
ATOM 1958 C CA . VAL A 1 255 ? -11.098 21.633 -17.166 1.00 51.59 255 VAL A CA 1
ATOM 1959 C C . VAL A 1 255 ? -10.671 20.728 -16.001 1.00 51.59 255 VAL A C 1
ATOM 1961 O O . VAL A 1 255 ? -10.554 19.518 -16.194 1.00 51.59 255 VAL A O 1
ATOM 1964 N N . GLY A 1 256 ? -10.393 21.305 -14.824 1.00 63.47 256 GLY A N 1
ATOM 1965 C CA . GLY A 1 256 ? -9.874 20.589 -13.649 1.00 63.47 256 GLY A CA 1
ATOM 1966 C C . GLY A 1 256 ? -10.649 19.311 -13.289 1.00 63.47 256 GLY A C 1
ATOM 1967 O O . GLY A 1 256 ? -11.737 19.053 -13.802 1.00 63.47 256 GLY A O 1
ATOM 1968 N N . VAL A 1 257 ? -10.100 18.479 -12.391 1.00 69.88 257 VAL A N 1
ATOM 1969 C CA . VAL A 1 257 ? -10.696 17.163 -12.075 1.00 69.88 257 VAL A CA 1
ATOM 1970 C C . VAL A 1 257 ? -12.185 17.306 -11.731 1.00 69.88 257 VAL A C 1
ATOM 1972 O O . VAL A 1 257 ? -12.515 17.964 -10.741 1.00 69.88 257 VAL A O 1
ATOM 1975 N N . PRO A 1 258 ? -13.096 16.659 -12.487 1.00 73.75 258 PRO A N 1
ATOM 1976 C CA . PRO A 1 258 ? -14.525 16.796 -12.246 1.00 73.75 258 PRO A CA 1
ATOM 1977 C C . PRO A 1 258 ? -14.885 16.394 -10.814 1.00 73.75 258 PRO A C 1
ATOM 1979 O O . PRO A 1 258 ? -14.411 15.367 -10.321 1.00 73.75 258 PRO A O 1
ATOM 1982 N N . ALA A 1 259 ? -15.787 17.134 -10.163 1.00 77.12 259 ALA A N 1
ATOM 1983 C CA . ALA A 1 259 ? -16.211 16.853 -8.785 1.00 77.12 259 ALA A CA 1
ATOM 1984 C C . ALA A 1 259 ? -16.697 15.400 -8.592 1.00 77.12 259 ALA A C 1
ATOM 1986 O O . ALA A 1 259 ? -16.407 14.763 -7.577 1.00 77.12 259 ALA A O 1
ATOM 1987 N N . GLY A 1 260 ? -17.353 14.829 -9.610 1.00 82.94 260 GLY A N 1
ATOM 1988 C CA . GLY A 1 260 ? -17.758 13.423 -9.611 1.00 82.94 260 GLY A CA 1
ATOM 1989 C C . GLY A 1 260 ? -16.584 12.441 -9.515 1.00 82.94 260 GLY A C 1
ATOM 1990 O O . GLY A 1 260 ? -16.722 11.380 -8.912 1.00 82.94 260 GLY A O 1
ATOM 1991 N N . ARG A 1 261 ? -15.405 12.784 -10.048 1.00 88.69 261 ARG A N 1
ATOM 1992 C CA . ARG A 1 261 ? -14.199 11.952 -9.944 1.00 88.69 261 ARG A CA 1
ATOM 1993 C C . ARG A 1 261 ? -13.607 11.983 -8.539 1.00 88.69 261 ARG A C 1
ATOM 1995 O O . ARG A 1 261 ? -13.304 10.924 -7.997 1.00 88.69 261 ARG A O 1
ATOM 2002 N N . LEU A 1 262 ? -13.527 13.166 -7.924 1.00 88.50 262 LEU A N 1
ATOM 2003 C CA . LEU A 1 262 ? -13.116 13.299 -6.523 1.00 88.50 262 LEU A CA 1
ATOM 2004 C C . LEU A 1 262 ? -14.031 12.487 -5.597 1.00 88.50 262 LEU A C 1
ATOM 2006 O O . LEU A 1 262 ? -13.546 11.795 -4.706 1.00 88.50 262 LEU A O 1
ATOM 2010 N N . ALA A 1 263 ? -15.347 12.511 -5.837 1.00 90.75 263 ALA A N 1
ATOM 2011 C CA . ALA A 1 263 ? -16.309 11.718 -5.073 1.00 90.75 263 ALA A CA 1
ATOM 2012 C C . ALA A 1 263 ? -16.086 10.201 -5.232 1.00 90.75 263 ALA A C 1
ATOM 2014 O O . ALA A 1 263 ? -16.193 9.453 -4.254 1.00 90.75 263 ALA A O 1
ATOM 2015 N N . LYS A 1 264 ? -15.725 9.733 -6.436 1.00 93.44 264 LYS A N 1
ATOM 2016 C CA . LYS A 1 264 ? -15.383 8.321 -6.688 1.00 93.44 264 LYS A CA 1
ATOM 2017 C C . LYS A 1 264 ? -14.119 7.886 -5.949 1.00 93.44 264 LYS A C 1
ATOM 2019 O O . LYS A 1 264 ? -14.134 6.830 -5.319 1.00 93.44 264 LYS A O 1
ATOM 2024 N N . TRP A 1 265 ? -13.068 8.707 -5.953 1.00 94.12 265 TRP A N 1
ATOM 2025 C CA . TRP A 1 265 ? -11.847 8.435 -5.184 1.00 94.12 265 TRP A CA 1
ATOM 2026 C C . TRP A 1 265 ? -12.106 8.458 -3.677 1.00 94.12 265 TRP A C 1
ATOM 2028 O O . TRP A 1 265 ? -11.751 7.515 -2.968 1.00 94.12 265 TRP A O 1
ATOM 2038 N N . LYS A 1 266 ? -12.815 9.486 -3.194 1.00 94.00 266 LYS A N 1
ATOM 2039 C CA . LYS A 1 266 ? -13.170 9.631 -1.778 1.00 94.00 266 LYS A CA 1
ATOM 2040 C C . LYS A 1 266 ? -13.980 8.446 -1.258 1.00 94.00 266 LYS A C 1
ATOM 2042 O O . LYS A 1 266 ? -13.779 8.011 -0.130 1.00 94.00 266 LYS A O 1
ATOM 2047 N N . SER A 1 267 ? -14.892 7.916 -2.068 1.00 94.19 267 SER A N 1
ATOM 2048 C CA . SER A 1 267 ? -15.729 6.771 -1.693 1.00 94.19 267 SER A CA 1
ATOM 2049 C C . SER A 1 267 ? -15.076 5.406 -1.950 1.00 94.19 267 SER A C 1
ATOM 2051 O O . SER A 1 267 ? -15.651 4.387 -1.565 1.00 94.19 267 SER A O 1
ATOM 2053 N N . GLY A 1 268 ? -13.896 5.350 -2.574 1.00 93.12 268 GLY A N 1
ATOM 2054 C CA . GLY A 1 268 ? -13.241 4.090 -2.941 1.00 93.12 268 GLY A CA 1
ATOM 2055 C C . GLY A 1 268 ? -13.962 3.317 -4.048 1.00 93.12 268 GLY A C 1
ATOM 2056 O O . GLY A 1 268 ? -13.891 2.092 -4.082 1.00 93.12 268 GLY A O 1
ATOM 2057 N N . GLN A 1 269 ? -14.707 4.010 -4.917 1.00 93.12 269 GLN A N 1
ATOM 2058 C CA . GLN A 1 269 ? -15.231 3.423 -6.157 1.00 93.12 269 GLN A CA 1
ATOM 2059 C C . GLN A 1 269 ? -14.127 3.286 -7.211 1.00 93.12 269 GLN A C 1
ATOM 2061 O O . GLN A 1 269 ? -14.078 2.278 -7.907 1.00 93.12 269 GLN A O 1
ATOM 2066 N N . ASP A 1 270 ? -13.238 4.281 -7.272 1.00 92.94 270 ASP A N 1
ATOM 2067 C CA . ASP A 1 270 ? -12.062 4.309 -8.141 1.00 92.94 270 ASP A CA 1
ATOM 2068 C C . ASP A 1 270 ? -10.800 4.477 -7.284 1.00 92.94 270 ASP A C 1
ATOM 2070 O O . ASP A 1 270 ? -10.816 5.179 -6.267 1.00 92.94 270 ASP A O 1
ATOM 2074 N N . LEU A 1 271 ? -9.688 3.877 -7.712 1.00 91.62 271 LEU A N 1
ATOM 2075 C CA . LEU A 1 271 ? -8.394 4.070 -7.064 1.00 91.62 271 LEU A CA 1
ATOM 2076 C C . LEU A 1 271 ? -7.832 5.445 -7.446 1.00 91.62 271 LEU A C 1
ATOM 2078 O O . LEU A 1 271 ? -7.800 5.800 -8.623 1.00 91.62 271 LEU A O 1
ATOM 2082 N N . LEU A 1 272 ? -7.385 6.216 -6.452 1.00 92.44 272 LEU A N 1
ATOM 2083 C CA . LEU A 1 272 ? -6.703 7.490 -6.680 1.00 92.44 272 LEU A CA 1
ATOM 2084 C C . LEU A 1 272 ? -5.323 7.233 -7.322 1.00 92.44 272 LEU A C 1
ATOM 2086 O O . LEU A 1 272 ? -4.508 6.529 -6.710 1.00 92.44 272 LEU A O 1
ATOM 2090 N N . PRO A 1 273 ? -5.029 7.789 -8.514 1.00 90.94 273 PRO A N 1
ATOM 2091 C CA . PRO A 1 273 ? -3.709 7.663 -9.131 1.00 90.94 273 PRO A CA 1
ATOM 2092 C C . PRO A 1 273 ? -2.626 8.397 -8.329 1.00 90.94 273 PRO A C 1
ATOM 2094 O O . PRO A 1 273 ? -2.863 9.514 -7.865 1.00 90.94 273 PRO A O 1
ATOM 2097 N N . MET A 1 274 ? -1.421 7.820 -8.221 1.00 90.38 274 MET A N 1
ATOM 2098 C CA . MET A 1 274 ? -0.313 8.437 -7.469 1.00 90.38 274 MET A CA 1
ATOM 2099 C C . MET A 1 274 ? 0.128 9.773 -8.041 1.00 90.38 274 MET A C 1
ATOM 2101 O O . MET A 1 274 ? 0.237 10.726 -7.284 1.00 90.38 274 MET A O 1
ATOM 2105 N N . ALA A 1 275 ? 0.235 9.908 -9.363 1.00 87.38 275 ALA A N 1
ATOM 2106 C CA . ALA A 1 275 ? 0.560 11.196 -9.978 1.00 87.38 275 ALA A CA 1
ATOM 2107 C C . ALA A 1 275 ? -0.417 12.313 -9.562 1.00 87.38 275 ALA A C 1
ATOM 2109 O O . ALA A 1 275 ? -0.004 13.434 -9.283 1.00 87.38 275 ALA A O 1
ATOM 2110 N N . LYS A 1 276 ? -1.717 12.002 -9.467 1.00 89.62 276 LYS A N 1
ATOM 2111 C CA . LYS A 1 276 ? -2.739 12.968 -9.044 1.00 89.62 276 LYS A CA 1
ATOM 2112 C C . LYS A 1 276 ? -2.632 13.266 -7.552 1.00 89.62 276 LYS A C 1
ATOM 2114 O O . LYS A 1 276 ? -2.701 14.425 -7.172 1.00 89.62 276 LYS A O 1
ATOM 2119 N N . ALA A 1 277 ? -2.409 12.250 -6.724 1.00 91.88 277 ALA A N 1
ATOM 2120 C CA . ALA A 1 277 ? -2.209 12.429 -5.292 1.00 91.88 277 ALA A CA 1
ATOM 2121 C C . ALA A 1 277 ? -0.953 13.257 -4.964 1.00 91.88 277 ALA A C 1
ATOM 2123 O O . ALA A 1 277 ? -1.008 14.110 -4.085 1.00 91.88 277 ALA A O 1
ATOM 2124 N N . SER A 1 278 ? 0.145 13.058 -5.699 1.00 90.44 278 SER A N 1
ATOM 2125 C CA . SER A 1 278 ? 1.379 13.838 -5.555 1.00 90.44 278 SER A CA 1
ATOM 2126 C C . SER A 1 278 ? 1.174 15.314 -5.886 1.00 90.44 278 SER A C 1
ATOM 2128 O O . SER A 1 278 ? 1.745 16.160 -5.208 1.00 90.44 278 SER A O 1
ATOM 2130 N N . LEU A 1 279 ? 0.326 15.630 -6.873 1.00 88.75 279 LEU A N 1
ATOM 2131 C CA . LEU A 1 279 ? -0.068 17.013 -7.159 1.00 88.75 279 LEU A CA 1
ATOM 2132 C C . LEU A 1 279 ? -0.870 17.628 -6.003 1.00 88.75 279 LEU A C 1
ATOM 2134 O O . LEU A 1 279 ? -0.590 18.759 -5.633 1.00 88.75 279 LEU A O 1
ATOM 2138 N N . MET A 1 280 ? -1.784 16.870 -5.378 1.00 90.88 280 MET A N 1
ATOM 2139 C CA . MET A 1 280 ? -2.629 17.362 -4.270 1.00 90.88 280 MET A CA 1
ATOM 2140 C C . MET A 1 280 ? -1.840 17.835 -3.041 1.00 90.88 280 MET A C 1
ATOM 2142 O O . MET A 1 280 ? -2.324 18.642 -2.245 1.00 90.88 280 MET A O 1
ATOM 2146 N N . ILE A 1 281 ? -0.650 17.263 -2.844 1.00 92.31 281 ILE A N 1
ATOM 2147 C CA . ILE A 1 281 ? 0.224 17.538 -1.697 1.00 92.31 281 ILE A CA 1
ATOM 2148 C C . ILE A 1 281 ? 1.456 18.357 -2.069 1.00 92.31 281 ILE A C 1
ATOM 2150 O O . ILE A 1 281 ? 2.320 18.577 -1.217 1.00 92.31 281 ILE A O 1
AT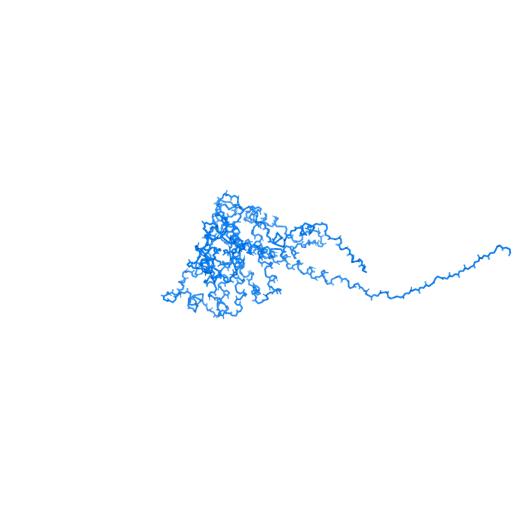OM 2154 N N . LYS A 1 282 ? 1.565 18.754 -3.338 1.00 90.12 282 LYS A N 1
ATOM 2155 C CA . LYS A 1 282 ? 2.689 19.534 -3.832 1.00 90.12 282 LYS A CA 1
ATOM 2156 C C . LYS A 1 282 ? 2.745 20.859 -3.075 1.00 90.12 282 LYS A C 1
ATOM 2158 O O . LYS A 1 282 ? 1.713 21.461 -2.800 1.00 90.12 282 LYS A O 1
ATOM 2163 N N . ASP A 1 283 ? 3.953 21.270 -2.708 1.00 88.00 283 ASP A N 1
ATOM 2164 C CA . ASP A 1 283 ? 4.225 22.540 -2.028 1.00 88.00 283 ASP A CA 1
ATOM 2165 C C . ASP A 1 283 ? 3.561 22.672 -0.634 1.00 88.00 283 ASP A C 1
ATOM 2167 O O . ASP A 1 283 ? 3.651 23.721 0.007 1.00 88.00 283 ASP A O 1
ATOM 2171 N N . LEU A 1 284 ? 2.953 21.597 -0.106 1.00 91.12 284 LEU A N 1
ATOM 2172 C CA . LEU A 1 284 ? 2.399 21.582 1.244 1.00 91.12 284 LEU A CA 1
ATOM 2173 C C . LEU A 1 284 ? 3.473 21.336 2.305 1.00 91.12 284 LEU A C 1
ATOM 2175 O O . LEU A 1 284 ? 4.388 20.522 2.118 1.00 91.12 284 LEU A O 1
ATOM 2179 N N . PRO A 1 285 ? 3.319 21.940 3.498 1.00 89.06 285 PRO A N 1
ATOM 2180 C CA . PRO A 1 285 ? 4.138 21.565 4.634 1.00 89.06 285 PRO A CA 1
ATOM 2181 C C . PRO A 1 285 ? 3.929 20.080 4.948 1.00 89.06 285 PRO A C 1
ATOM 2183 O O . PRO A 1 285 ? 2.806 19.573 4.954 1.00 89.06 285 PRO A O 1
ATOM 2186 N N . LYS A 1 286 ? 5.023 19.380 5.264 1.00 91.88 286 LYS A N 1
ATOM 2187 C CA . LYS A 1 286 ? 5.015 17.940 5.577 1.00 91.88 286 LYS A CA 1
ATOM 2188 C C . LYS A 1 286 ? 4.540 17.054 4.412 1.00 91.88 286 LYS A C 1
ATOM 2190 O O . LYS A 1 286 ? 3.954 15.997 4.643 1.00 91.88 286 LYS A O 1
ATOM 2195 N N . GLN A 1 287 ? 4.842 17.441 3.171 1.00 94.06 287 GLN A N 1
ATOM 2196 C CA . GLN A 1 287 ? 4.578 16.640 1.970 1.00 94.06 287 GLN A CA 1
ATOM 2197 C C . GLN A 1 287 ? 5.030 15.174 2.115 1.00 94.06 287 GLN A C 1
ATOM 2199 O O . GLN A 1 287 ? 4.261 14.267 1.805 1.00 94.06 287 GLN A O 1
ATOM 2204 N N . ALA A 1 288 ? 6.229 14.917 2.651 1.00 94.19 288 ALA A N 1
ATOM 2205 C CA . ALA A 1 288 ? 6.731 13.554 2.859 1.00 94.19 288 ALA A CA 1
ATOM 2206 C C . ALA A 1 288 ? 5.839 12.728 3.813 1.00 94.19 288 ALA A C 1
ATOM 2208 O O . ALA A 1 288 ? 5.487 11.590 3.506 1.00 94.19 288 ALA A O 1
ATOM 2209 N N . ALA A 1 289 ? 5.394 13.313 4.929 1.00 95.44 289 ALA A N 1
ATOM 2210 C CA . ALA A 1 289 ? 4.455 12.679 5.858 1.00 95.44 289 ALA A CA 1
ATOM 2211 C C . ALA A 1 289 ? 3.075 12.411 5.230 1.00 95.44 289 ALA A C 1
ATOM 2213 O O . ALA A 1 289 ? 2.442 11.387 5.514 1.00 95.44 289 ALA A O 1
ATOM 2214 N N . LEU A 1 290 ? 2.592 13.323 4.378 1.00 96.06 290 LEU A N 1
ATOM 2215 C CA . LEU A 1 290 ? 1.342 13.141 3.635 1.00 96.06 290 LEU A CA 1
ATOM 2216 C C . LEU A 1 290 ? 1.471 12.031 2.588 1.00 96.06 290 LEU A C 1
ATOM 2218 O O . LEU A 1 290 ? 0.542 11.238 2.437 1.00 96.06 290 LEU A O 1
ATOM 2222 N N . HIS A 1 291 ? 2.625 11.917 1.931 1.00 95.69 291 HIS A N 1
ATOM 2223 C CA . HIS A 1 291 ? 2.924 10.815 1.022 1.00 95.69 291 HIS A CA 1
ATOM 2224 C C . HIS A 1 291 ? 2.959 9.465 1.759 1.00 95.69 291 HIS A C 1
ATOM 2226 O O . HIS A 1 291 ? 2.289 8.520 1.354 1.00 95.69 291 HIS A O 1
ATOM 2232 N N . SER A 1 292 ? 3.631 9.366 2.908 1.00 95.62 292 SER A N 1
ATOM 2233 C CA . SER A 1 292 ? 3.604 8.136 3.720 1.00 95.62 292 SER A CA 1
ATOM 2234 C C . SER A 1 292 ? 2.194 7.787 4.212 1.00 95.62 292 SER A C 1
ATOM 2236 O O . SER A 1 292 ? 1.795 6.623 4.195 1.00 95.62 292 SER A O 1
ATOM 2238 N N . SER A 1 293 ? 1.399 8.796 4.589 1.00 96.88 293 SER A N 1
ATOM 2239 C CA . SER A 1 293 ? -0.022 8.620 4.929 1.00 96.88 293 SER A CA 1
ATOM 2240 C C . SER A 1 293 ? -0.841 8.079 3.747 1.00 96.88 293 SER A C 1
ATOM 2242 O O . SER A 1 293 ? -1.747 7.272 3.948 1.00 96.88 293 SER A O 1
ATOM 2244 N N . LEU A 1 294 ? -0.521 8.478 2.512 1.00 97.19 294 LEU A N 1
ATOM 2245 C CA . LEU A 1 294 ? -1.171 7.973 1.300 1.00 97.19 294 LEU A CA 1
ATOM 2246 C C . LEU A 1 294 ? -0.857 6.495 1.068 1.00 97.19 294 LEU A C 1
ATOM 2248 O O . LEU A 1 294 ? -1.764 5.714 0.779 1.00 97.19 294 LEU A O 1
ATOM 2252 N N . LEU A 1 295 ? 0.408 6.100 1.226 1.00 96.50 295 LEU A N 1
ATOM 2253 C CA . LEU A 1 295 ? 0.824 4.701 1.110 1.00 96.50 295 LEU A CA 1
ATOM 2254 C C . LEU A 1 295 ? 0.115 3.829 2.155 1.00 96.50 295 LEU A C 1
ATOM 2256 O O . LEU A 1 295 ? -0.417 2.771 1.815 1.00 96.50 295 LEU A O 1
ATOM 2260 N N . ALA A 1 296 ? 0.005 4.310 3.398 1.00 97.44 296 ALA A N 1
ATOM 2261 C CA . ALA A 1 296 ? -0.779 3.641 4.433 1.00 97.44 296 ALA A CA 1
ATOM 2262 C C . ALA A 1 296 ? -2.267 3.533 4.051 1.00 97.44 296 ALA A C 1
ATOM 2264 O O . ALA A 1 296 ? -2.856 2.460 4.163 1.00 97.44 296 ALA A O 1
ATOM 2265 N N . ALA A 1 297 ? -2.872 4.607 3.529 1.00 97.94 297 ALA A N 1
ATOM 2266 C CA . ALA A 1 297 ? -4.259 4.594 3.062 1.00 97.94 297 ALA A CA 1
ATOM 2267 C C . ALA A 1 297 ? -4.488 3.586 1.920 1.00 97.94 297 ALA A C 1
ATOM 2269 O O . ALA A 1 297 ? -5.504 2.890 1.910 1.00 97.94 297 ALA A O 1
ATOM 2270 N N . ARG A 1 298 ? -3.542 3.456 0.980 1.00 97.31 298 ARG A N 1
ATOM 2271 C CA . ARG A 1 298 ? -3.586 2.437 -0.084 1.00 97.31 298 ARG A CA 1
ATOM 2272 C C . ARG A 1 298 ? -3.455 1.025 0.474 1.00 97.31 298 ARG A C 1
ATOM 2274 O O . ARG A 1 298 ? -4.217 0.160 0.054 1.00 97.31 298 ARG A O 1
ATOM 2281 N N . MET A 1 299 ? -2.556 0.798 1.434 1.00 97.38 299 MET A N 1
ATOM 2282 C CA . MET A 1 299 ? -2.423 -0.504 2.096 1.00 97.38 299 MET A CA 1
ATOM 2283 C C . MET A 1 299 ? -3.693 -0.895 2.858 1.00 97.38 299 MET A C 1
ATOM 2285 O O . MET A 1 299 ? -4.160 -2.022 2.709 1.00 97.38 299 MET A O 1
ATOM 2289 N N . PHE A 1 300 ? -4.319 0.033 3.592 1.00 98.38 300 PHE A N 1
ATOM 2290 C CA . PHE A 1 300 ? -5.623 -0.216 4.215 1.00 98.38 300 PHE A CA 1
ATOM 2291 C C . PHE A 1 300 ? -6.701 -0.524 3.175 1.00 98.38 300 PHE A C 1
ATOM 2293 O O . PHE A 1 300 ? -7.470 -1.467 3.348 1.00 98.38 300 PHE A O 1
ATOM 2300 N N . ALA A 1 301 ? -6.751 0.238 2.080 1.00 97.81 301 ALA A N 1
ATOM 2301 C CA . ALA A 1 301 ? -7.714 0.006 1.011 1.00 97.81 301 ALA A CA 1
ATOM 2302 C C . ALA A 1 301 ? -7.528 -1.375 0.354 1.00 97.81 301 ALA A C 1
ATOM 2304 O O . ALA A 1 301 ? -8.521 -2.053 0.093 1.00 97.81 301 ALA A O 1
ATOM 2305 N N . LEU A 1 302 ? -6.283 -1.824 0.146 1.00 97.81 302 LEU A N 1
ATOM 2306 C CA . LEU A 1 302 ? -5.992 -3.167 -0.360 1.00 97.81 302 LEU A CA 1
ATOM 2307 C C . LEU A 1 302 ? -6.400 -4.242 0.650 1.00 97.81 302 LEU A C 1
ATOM 2309 O O . LEU A 1 302 ? -7.062 -5.200 0.266 1.00 97.81 302 LEU A O 1
ATOM 2313 N N . ALA A 1 303 ? -6.066 -4.070 1.931 1.00 98.12 303 ALA A N 1
ATOM 2314 C CA . ALA A 1 303 ? -6.482 -4.987 2.990 1.00 98.12 303 ALA A CA 1
ATOM 2315 C C . ALA A 1 303 ? -8.012 -5.154 3.018 1.00 98.12 303 ALA A C 1
ATOM 2317 O O . ALA A 1 303 ? -8.511 -6.277 3.052 1.00 98.12 303 ALA A O 1
ATOM 2318 N N . ILE A 1 304 ? -8.765 -4.053 2.915 1.00 98.00 304 ILE A N 1
ATOM 2319 C CA . ILE A 1 304 ? -10.233 -4.074 2.829 1.00 98.00 304 ILE A CA 1
ATOM 2320 C C . ILE A 1 304 ? -10.702 -4.832 1.580 1.00 98.00 304 ILE A C 1
ATOM 2322 O O . ILE A 1 304 ? -11.626 -5.641 1.668 1.00 98.00 304 ILE A O 1
ATOM 2326 N N . ASP A 1 305 ? -10.101 -4.575 0.417 1.00 96.75 305 ASP A N 1
ATOM 2327 C CA . ASP A 1 305 ? -10.485 -5.227 -0.839 1.00 96.75 305 ASP A CA 1
ATOM 2328 C C . ASP A 1 305 ? -10.202 -6.738 -0.796 1.00 96.75 305 ASP A C 1
ATOM 2330 O O . ASP A 1 305 ? -11.057 -7.535 -1.182 1.00 96.75 305 ASP A O 1
ATOM 2334 N N . VAL A 1 306 ? -9.068 -7.146 -0.213 1.00 97.31 306 VAL A N 1
ATOM 2335 C CA . VAL A 1 306 ? -8.706 -8.555 0.005 1.00 97.31 306 VAL A CA 1
ATOM 2336 C C . VAL A 1 306 ? -9.660 -9.232 0.979 1.00 97.31 306 VAL A C 1
ATOM 2338 O O . VAL A 1 306 ? -10.171 -10.302 0.654 1.00 97.31 306 VAL A O 1
ATOM 2341 N N . VAL A 1 307 ? -9.981 -8.618 2.125 1.00 97.38 307 VAL A N 1
ATOM 2342 C CA . VAL A 1 307 ? -10.985 -9.157 3.063 1.00 97.38 307 VAL A CA 1
ATOM 2343 C C . VAL A 1 307 ? -12.304 -9.420 2.335 1.00 97.38 307 VAL A C 1
ATOM 2345 O O . VAL A 1 307 ? -12.888 -10.494 2.453 1.00 97.38 307 VAL A O 1
ATOM 2348 N N . ARG A 1 308 ? -12.764 -8.477 1.508 1.00 96.56 308 ARG A N 1
ATOM 2349 C CA . ARG A 1 308 ? -14.005 -8.650 0.738 1.00 96.56 308 ARG A CA 1
ATOM 2350 C C . ARG A 1 308 ? -13.894 -9.709 -0.349 1.00 96.56 308 ARG A C 1
ATOM 2352 O O . ARG A 1 308 ? -14.896 -10.361 -0.639 1.00 96.56 308 ARG A O 1
ATOM 2359 N N . ALA A 1 309 ? -12.730 -9.854 -0.968 1.00 96.56 309 ALA A N 1
ATOM 2360 C CA . ALA A 1 309 ? -12.495 -10.821 -2.030 1.00 96.56 309 ALA A CA 1
ATOM 2361 C C . ALA A 1 309 ? -12.284 -12.253 -1.515 1.00 96.56 309 ALA A C 1
ATOM 2363 O O . ALA A 1 309 ? -12.476 -13.198 -2.273 1.00 96.56 309 ALA A O 1
ATOM 2364 N N . THR A 1 310 ? -11.927 -12.424 -0.242 1.00 96.62 310 THR A N 1
ATOM 2365 C CA . THR A 1 310 ? -11.563 -13.725 0.353 1.00 96.62 310 THR A CA 1
ATOM 2366 C C . THR A 1 310 ? -12.558 -14.230 1.392 1.00 96.62 310 THR A C 1
ATOM 2368 O O . THR A 1 310 ? -12.582 -15.424 1.674 1.00 96.62 310 THR A O 1
ATOM 2371 N N . ALA A 1 311 ? -13.399 -13.354 1.952 1.00 96.00 311 ALA A N 1
ATOM 2372 C CA . ALA A 1 311 ? -14.385 -13.740 2.954 1.00 96.00 311 ALA A CA 1
ATOM 2373 C C . ALA A 1 311 ? -15.384 -14.769 2.409 1.00 96.00 311 ALA A C 1
ATOM 2375 O O . ALA A 1 311 ? -16.024 -14.531 1.377 1.00 96.00 311 ALA A O 1
ATOM 2376 N N . ALA A 1 312 ? -15.554 -15.868 3.144 1.00 92.44 312 ALA A N 1
ATOM 2377 C CA . ALA A 1 312 ? -16.474 -16.949 2.812 1.00 92.44 312 ALA A CA 1
ATOM 2378 C C . ALA A 1 312 ? -17.936 -16.471 2.691 1.00 92.44 312 ALA A C 1
ATOM 2380 O O . ALA A 1 312 ? -18.338 -15.485 3.311 1.00 92.44 312 ALA A O 1
ATOM 2381 N N . GLY A 1 313 ? -18.728 -17.194 1.895 1.00 88.06 313 GLY A N 1
ATOM 2382 C CA . GLY A 1 313 ? -20.143 -16.911 1.632 1.00 88.06 313 GLY A CA 1
ATOM 2383 C C . GLY A 1 313 ? -20.436 -16.589 0.163 1.00 88.06 313 GLY A C 1
ATOM 2384 O O . GLY A 1 313 ? -19.530 -16.304 -0.621 1.00 88.06 313 GLY A O 1
ATOM 2385 N N . GLU A 1 314 ? -21.715 -16.640 -0.213 1.00 75.56 314 GLU A N 1
ATOM 2386 C CA . GLU A 1 314 ? -22.158 -16.449 -1.605 1.00 75.56 314 GLU A CA 1
ATOM 2387 C C . GLU A 1 314 ? -22.080 -14.981 -2.066 1.00 75.56 314 GLU A C 1
ATOM 2389 O O . GLU A 1 314 ? -21.872 -14.701 -3.244 1.00 75.56 314 GLU A O 1
ATOM 2394 N N . GLY A 1 315 ? -22.193 -14.023 -1.138 1.00 81.25 315 GLY A N 1
ATOM 2395 C CA . GLY A 1 315 ? -22.201 -12.588 -1.435 1.00 81.25 315 GLY A CA 1
ATOM 2396 C C . GLY A 1 315 ? -20.899 -11.861 -1.094 1.00 81.25 315 GLY A C 1
ATOM 2397 O O . GLY A 1 315 ? -20.125 -12.283 -0.238 1.00 81.25 315 GLY A O 1
ATOM 2398 N N . TYR A 1 316 ? -20.681 -10.697 -1.719 1.00 85.94 316 TYR A N 1
ATOM 2399 C CA . TYR A 1 316 ? -19.655 -9.755 -1.259 1.00 85.94 316 TYR A CA 1
ATOM 2400 C C . TYR A 1 316 ? -20.044 -9.195 0.115 1.00 85.94 316 TYR A C 1
ATOM 2402 O O . TYR A 1 316 ? -21.101 -8.563 0.214 1.00 85.94 316 TYR A O 1
ATOM 2410 N N . PRO A 1 317 ? -19.163 -9.268 1.131 1.00 92.50 317 PRO A N 1
ATOM 2411 C CA . PRO A 1 317 ? -19.337 -8.490 2.339 1.00 92.50 317 PRO A CA 1
ATOM 2412 C C . PRO A 1 317 ? -19.535 -7.013 2.014 1.00 92.50 317 PRO A C 1
ATOM 2414 O O . PRO A 1 317 ? -18.948 -6.453 1.062 1.00 92.50 317 PRO A O 1
ATOM 2417 N N . THR A 1 318 ? -20.350 -6.366 2.842 1.00 93.69 318 THR A N 1
ATOM 2418 C CA . THR A 1 318 ? -20.506 -4.919 2.781 1.00 93.69 318 THR A CA 1
ATOM 2419 C C . THR A 1 318 ? -19.144 -4.262 2.994 1.00 93.69 318 THR A C 1
ATOM 2421 O O . THR A 1 318 ? -18.278 -4.770 3.710 1.00 93.69 318 THR A O 1
ATOM 2424 N N . ARG A 1 319 ? -18.927 -3.116 2.339 1.00 93.25 319 ARG A N 1
ATOM 2425 C CA . ARG A 1 319 ? -17.677 -2.363 2.504 1.00 93.25 319 ARG A CA 1
ATOM 2426 C C . ARG A 1 319 ? -17.476 -1.973 3.972 1.00 93.25 319 ARG A C 1
ATOM 2428 O O . ARG A 1 319 ? -16.372 -2.111 4.476 1.00 93.25 319 ARG A O 1
ATOM 2435 N N . ALA A 1 320 ? -18.557 -1.579 4.648 1.00 94.75 320 ALA A N 1
ATOM 2436 C CA . ALA A 1 320 ? -18.555 -1.223 6.062 1.00 94.75 320 ALA A CA 1
ATOM 2437 C C . ALA A 1 320 ? -18.076 -2.374 6.964 1.00 94.75 320 ALA A C 1
ATOM 2439 O O . ALA A 1 320 ? -17.220 -2.143 7.808 1.00 94.75 320 ALA A O 1
ATOM 2440 N N . ALA A 1 321 ? -18.545 -3.611 6.751 1.00 95.75 321 ALA A N 1
ATOM 2441 C CA . ALA A 1 321 ? -18.109 -4.757 7.556 1.00 95.75 321 ALA A CA 1
ATOM 2442 C C . ALA A 1 321 ? -16.609 -5.052 7.385 1.00 95.75 321 ALA A C 1
ATOM 2444 O O . ALA A 1 321 ? -15.895 -5.250 8.364 1.00 95.75 321 ALA A O 1
ATOM 2445 N N . ALA A 1 322 ? -16.112 -5.027 6.145 1.00 96.69 322 ALA A N 1
ATOM 2446 C CA . ALA A 1 322 ? -14.690 -5.234 5.881 1.00 96.69 322 ALA A CA 1
ATOM 2447 C C . ALA A 1 322 ? -13.821 -4.088 6.426 1.00 96.69 322 ALA A C 1
ATOM 2449 O O . ALA A 1 322 ? -12.771 -4.341 7.009 1.00 96.69 322 ALA A O 1
ATOM 2450 N N . GLN A 1 323 ? -14.274 -2.838 6.281 1.00 97.31 323 GLN A N 1
ATOM 2451 C CA . GLN A 1 323 ? -13.626 -1.670 6.881 1.00 97.31 323 GLN A CA 1
ATOM 2452 C C . GLN A 1 323 ? -13.552 -1.791 8.405 1.00 97.31 323 GLN A C 1
ATOM 2454 O O . GLN A 1 323 ? -12.495 -1.538 8.970 1.00 97.31 323 GLN A O 1
ATOM 2459 N N . GLN A 1 324 ? -14.640 -2.211 9.054 1.00 97.50 324 GLN A N 1
ATOM 2460 C CA . GLN A 1 324 ? -14.700 -2.394 10.503 1.00 97.50 324 GLN A CA 1
ATOM 2461 C C . GLN A 1 324 ? -13.674 -3.424 10.986 1.00 97.50 324 GLN A C 1
ATOM 2463 O O . GLN A 1 324 ? -12.878 -3.120 11.866 1.00 97.50 324 GLN A O 1
ATOM 2468 N N . ILE A 1 325 ? -13.619 -4.599 10.355 1.00 96.38 325 ILE A N 1
ATOM 2469 C CA . ILE A 1 325 ? -12.658 -5.653 10.718 1.00 96.38 325 ILE A CA 1
ATOM 2470 C C . ILE A 1 325 ? -11.215 -5.185 10.538 1.00 96.38 325 ILE A C 1
ATOM 2472 O O . ILE A 1 325 ? -10.391 -5.387 11.427 1.00 96.38 325 ILE A O 1
ATOM 2476 N N . VAL A 1 326 ? -10.899 -4.530 9.417 1.00 97.69 326 VAL A N 1
ATOM 2477 C CA . VAL A 1 326 ? -9.548 -3.996 9.182 1.00 97.69 326 VAL A CA 1
ATOM 2478 C C . VAL A 1 326 ? -9.196 -2.924 10.217 1.00 97.69 326 VAL A C 1
ATOM 2480 O O . VAL A 1 326 ? -8.081 -2.927 10.739 1.00 97.69 326 VAL A O 1
ATOM 2483 N N . ALA A 1 327 ? -10.142 -2.046 10.559 1.00 97.62 327 ALA A N 1
ATOM 2484 C CA . ALA A 1 327 ? -9.965 -1.013 11.574 1.00 97.62 327 ALA A CA 1
ATOM 2485 C C . ALA A 1 327 ? -9.680 -1.605 12.959 1.00 97.62 327 ALA A C 1
ATOM 2487 O O . ALA A 1 327 ? -8.736 -1.188 13.634 1.00 97.62 327 ALA A O 1
ATOM 2488 N N . ASP A 1 328 ? -10.487 -2.578 13.380 1.00 96.00 328 ASP A N 1
ATOM 2489 C CA . ASP A 1 328 ? -10.378 -3.208 14.694 1.00 96.00 328 ASP A CA 1
ATOM 2490 C C . ASP A 1 328 ? -9.091 -4.022 14.802 1.00 96.00 328 ASP A C 1
ATOM 2492 O O . ASP A 1 328 ? -8.359 -3.887 15.789 1.00 96.00 328 ASP A O 1
ATOM 2496 N N . ARG A 1 329 ? -8.740 -4.772 13.746 1.00 95.50 329 ARG A N 1
ATOM 2497 C CA . ARG A 1 329 ? -7.469 -5.499 13.697 1.00 95.50 329 ARG A CA 1
ATOM 2498 C C . ARG A 1 329 ? -6.280 -4.554 13.756 1.00 95.50 329 ARG A C 1
ATOM 2500 O O . ARG A 1 329 ? -5.346 -4.797 14.514 1.00 95.50 329 ARG A O 1
ATOM 2507 N N . PHE A 1 330 ? -6.307 -3.463 12.991 1.00 96.69 330 PHE A N 1
ATOM 2508 C CA . PHE A 1 330 ? -5.226 -2.481 12.994 1.00 96.69 330 PHE A CA 1
ATOM 2509 C C . PHE A 1 330 ? -5.036 -1.841 14.375 1.00 96.69 330 PHE A C 1
ATOM 2511 O O . PHE A 1 330 ? -3.908 -1.766 14.862 1.00 96.69 330 PHE A O 1
ATOM 2518 N N . LYS A 1 331 ? -6.125 -1.424 15.037 1.00 94.62 331 LYS A N 1
ATOM 2519 C CA . LYS A 1 331 ? -6.068 -0.868 16.401 1.00 94.62 331 LYS A CA 1
ATOM 2520 C C . LYS A 1 331 ? -5.466 -1.862 17.386 1.00 94.62 331 LYS A C 1
ATOM 2522 O O . LYS A 1 331 ? -4.618 -1.478 18.189 1.00 94.62 331 LYS A O 1
ATOM 2527 N N . GLN A 1 332 ? -5.869 -3.127 17.300 1.00 92.38 332 GLN A N 1
ATOM 2528 C CA . GLN A 1 332 ? -5.318 -4.178 18.142 1.00 92.38 332 GLN A CA 1
ATOM 2529 C C . GLN A 1 332 ? -3.822 -4.394 17.880 1.00 92.38 332 GLN A C 1
ATOM 2531 O O . GLN A 1 332 ? -3.039 -4.396 18.824 1.00 92.38 332 GLN A O 1
ATOM 2536 N N . LEU A 1 333 ? -3.400 -4.512 16.616 1.00 93.12 333 LEU A N 1
ATOM 2537 C CA . LEU A 1 333 ? -1.984 -4.651 16.258 1.00 93.12 333 LEU A CA 1
ATOM 2538 C C . LEU A 1 333 ? -1.161 -3.457 16.753 1.00 93.12 333 LEU A C 1
ATOM 2540 O O . LEU A 1 333 ? -0.068 -3.644 17.281 1.00 93.12 333 LEU A O 1
ATOM 2544 N N . GLN A 1 334 ? -1.693 -2.238 16.644 1.00 92.75 334 GLN A N 1
ATOM 2545 C CA . GLN A 1 334 ? -1.031 -1.039 17.150 1.00 92.75 334 GLN A CA 1
ATOM 2546 C C . GLN A 1 334 ? -0.916 -1.043 18.684 1.00 92.75 334 GLN A C 1
ATOM 2548 O O . GLN A 1 334 ? 0.119 -0.636 19.211 1.00 92.75 334 GLN A O 1
ATOM 2553 N N . ALA A 1 335 ? -1.950 -1.488 19.403 1.00 89.38 335 ALA A N 1
ATOM 2554 C CA . ALA A 1 335 ? -1.918 -1.618 20.860 1.00 89.38 335 ALA A CA 1
ATOM 2555 C C . ALA A 1 335 ? -0.896 -2.675 21.309 1.00 89.38 335 ALA A C 1
ATOM 2557 O O . ALA A 1 335 ? -0.036 -2.381 22.138 1.00 89.38 335 ALA A O 1
ATOM 2558 N N . ASN A 1 336 ? -0.924 -3.856 20.685 1.00 88.94 336 ASN A N 1
ATOM 2559 C CA . ASN A 1 336 ? 0.022 -4.947 20.930 1.00 88.94 336 ASN A CA 1
ATOM 2560 C C . ASN A 1 336 ? 1.473 -4.503 20.694 1.00 88.94 336 ASN A C 1
ATOM 2562 O O . ASN A 1 336 ? 2.371 -4.811 21.478 1.00 88.94 336 ASN A O 1
ATOM 2566 N N . PHE A 1 337 ? 1.700 -3.750 19.619 1.00 90.19 337 PHE A N 1
ATOM 2567 C CA . PHE A 1 337 ? 3.020 -3.250 19.263 1.00 90.19 337 PHE A CA 1
ATOM 2568 C C . PHE A 1 337 ? 3.543 -2.210 20.259 1.00 90.19 337 PHE A C 1
ATOM 2570 O O . PHE A 1 337 ? 4.692 -2.294 20.685 1.00 90.19 337 PHE A O 1
ATOM 2577 N N . LYS A 1 338 ? 2.694 -1.264 20.685 1.00 88.69 338 LYS A N 1
ATOM 2578 C CA . LYS A 1 338 ? 3.048 -0.276 21.719 1.00 88.69 338 LYS A CA 1
ATOM 2579 C C . LYS A 1 338 ? 3.432 -0.947 23.034 1.00 88.69 338 LYS A C 1
ATOM 2581 O O . LYS A 1 338 ? 4.502 -0.652 23.554 1.00 88.69 338 LYS A O 1
ATOM 2586 N N . LEU A 1 339 ? 2.609 -1.888 23.503 1.00 84.88 339 LEU A N 1
ATOM 2587 C CA . LEU A 1 339 ? 2.883 -2.658 24.718 1.00 84.88 339 LEU A CA 1
ATOM 2588 C C . LEU A 1 339 ? 4.238 -3.377 24.628 1.00 84.88 339 LEU A C 1
ATOM 2590 O O . LEU A 1 339 ? 5.036 -3.343 25.561 1.00 84.88 339 LEU A O 1
ATOM 2594 N N . SER A 1 340 ? 4.526 -3.979 23.474 1.00 85.69 340 SER A N 1
ATOM 2595 C CA . SER A 1 340 ? 5.785 -4.694 23.254 1.00 85.69 340 SER A CA 1
ATOM 2596 C C . SER A 1 340 ? 7.003 -3.764 23.258 1.00 85.69 340 SER A C 1
ATOM 2598 O O . SER A 1 340 ? 8.021 -4.109 23.853 1.00 85.69 340 SER A O 1
ATOM 2600 N N . ILE A 1 341 ? 6.898 -2.561 22.682 1.00 85.19 341 ILE A N 1
ATOM 2601 C CA . ILE A 1 341 ? 7.980 -1.562 22.705 1.00 85.19 341 ILE A CA 1
ATOM 2602 C C . ILE A 1 341 ? 8.230 -1.009 24.107 1.00 85.19 341 ILE A C 1
ATOM 2604 O O . ILE A 1 341 ? 9.388 -0.835 24.487 1.00 85.19 341 ILE A O 1
ATOM 2608 N N . GLU A 1 342 ? 7.176 -0.693 24.862 1.00 81.56 342 GLU A N 1
ATOM 2609 C CA . GLU A 1 342 ? 7.304 -0.187 26.236 1.00 81.56 342 GLU A CA 1
ATOM 2610 C C . GLU A 1 342 ? 8.078 -1.182 27.103 1.00 81.56 342 GLU A C 1
ATOM 2612 O O . GLU A 1 342 ? 9.008 -0.804 27.815 1.00 81.56 342 GLU A O 1
ATOM 2617 N N . ILE A 1 343 ? 7.773 -2.470 26.952 1.00 73.75 343 ILE A N 1
ATOM 2618 C CA . ILE A 1 343 ? 8.457 -3.550 27.659 1.00 73.75 343 ILE A CA 1
ATOM 2619 C C . ILE A 1 343 ? 9.887 -3.725 27.157 1.00 73.75 343 ILE A C 1
ATOM 2621 O O . ILE A 1 343 ? 10.797 -3.818 27.974 1.00 73.75 343 ILE A O 1
ATOM 2625 N N . PHE A 1 344 ? 10.120 -3.704 25.842 1.00 71.38 344 PHE A N 1
ATOM 2626 C CA . PHE A 1 344 ? 11.474 -3.776 25.284 1.00 71.38 344 PHE A CA 1
ATOM 2627 C C . PHE A 1 344 ? 12.361 -2.627 25.799 1.00 71.38 344 PHE A C 1
ATOM 2629 O O . PHE A 1 344 ? 13.520 -2.831 26.160 1.00 71.38 344 PHE A O 1
ATOM 2636 N N . SER A 1 345 ? 11.791 -1.425 25.906 1.00 72.06 345 SER A N 1
ATOM 2637 C CA . SER A 1 345 ? 12.470 -0.234 26.430 1.00 72.06 345 SER A CA 1
ATOM 2638 C C . SER A 1 345 ? 12.705 -0.323 27.943 1.00 72.06 345 SER A C 1
ATOM 2640 O O . SER A 1 345 ? 13.774 0.055 28.418 1.00 72.06 345 SER A O 1
ATOM 2642 N N . GLY A 1 346 ? 11.744 -0.860 28.702 1.00 61.69 346 GLY A N 1
ATOM 2643 C CA . GLY A 1 346 ? 11.890 -1.123 30.137 1.00 61.69 346 GLY A CA 1
ATOM 2644 C C . GLY A 1 346 ? 12.928 -2.207 30.440 1.00 61.69 346 GLY A C 1
ATOM 2645 O O . GLY A 1 346 ? 13.748 -2.039 31.339 1.00 61.69 346 GLY A O 1
ATOM 2646 N N . MET A 1 347 ? 12.973 -3.274 29.635 1.00 57.06 347 MET A N 1
ATOM 2647 C CA . MET A 1 347 ? 13.989 -4.328 29.719 1.00 57.06 347 MET A CA 1
ATOM 2648 C C . MET A 1 347 ? 15.396 -3.775 29.466 1.00 57.06 347 MET A C 1
ATOM 2650 O O . MET A 1 347 ? 16.310 -4.076 30.234 1.00 57.06 347 MET A O 1
ATOM 2654 N N . ALA A 1 348 ? 15.558 -2.906 28.460 1.00 55.97 348 ALA A N 1
ATOM 2655 C CA . ALA A 1 348 ? 16.825 -2.230 28.174 1.00 55.97 348 ALA A CA 1
ATOM 2656 C C . ALA A 1 348 ? 17.294 -1.310 29.319 1.00 55.97 348 ALA A C 1
ATOM 2658 O O . ALA A 1 348 ? 18.495 -1.162 29.528 1.00 55.97 348 ALA A O 1
ATOM 2659 N N . GLN A 1 349 ? 16.367 -0.722 30.084 1.00 49.62 349 GLN A N 1
ATOM 2660 C CA . GLN A 1 349 ? 16.679 0.119 31.250 1.00 49.62 349 GLN A CA 1
ATOM 2661 C C . GLN A 1 349 ? 16.955 -0.687 32.529 1.00 49.62 349 GLN A C 1
ATOM 2663 O O . GLN A 1 349 ? 17.639 -0.199 33.423 1.00 49.62 349 GLN A O 1
ATOM 2668 N N . SER A 1 350 ? 16.446 -1.918 32.620 1.00 43.03 350 SER A N 1
ATOM 2669 C CA . SER A 1 350 ? 16.612 -2.803 33.783 1.00 43.03 350 SER A CA 1
ATOM 2670 C C . SER A 1 350 ? 17.858 -3.698 33.747 1.00 43.03 350 SER A C 1
ATOM 2672 O O . SER A 1 350 ? 18.048 -4.498 34.663 1.00 43.03 350 SER A O 1
ATOM 2674 N N . GLN A 1 351 ? 18.731 -3.573 32.738 1.00 33.59 351 GLN A N 1
ATOM 2675 C CA . GLN A 1 351 ? 20.065 -4.171 32.831 1.00 33.59 351 GLN A CA 1
ATOM 2676 C C . GLN A 1 351 ? 20.849 -3.441 33.931 1.00 33.59 351 GLN A C 1
ATOM 2678 O O . GLN A 1 351 ? 21.092 -2.239 33.798 1.00 33.59 351 GLN A O 1
ATOM 2683 N N . PRO A 1 352 ? 21.249 -4.115 35.027 1.00 37.78 352 PRO A N 1
ATOM 2684 C CA . PRO A 1 352 ? 22.062 -3.465 36.033 1.00 37.78 352 PRO A CA 1
ATOM 2685 C C . PRO A 1 352 ? 23.386 -3.080 35.379 1.00 37.78 352 PRO A C 1
ATOM 2687 O O . PRO A 1 352 ? 24.033 -3.906 34.730 1.00 37.78 352 PRO A O 1
ATOM 2690 N N . ALA A 1 353 ? 23.794 -1.826 35.574 1.00 40.16 353 ALA A N 1
ATOM 2691 C CA . ALA A 1 353 ? 25.187 -1.447 35.446 1.00 40.16 353 ALA A CA 1
ATOM 2692 C C . ALA A 1 353 ? 25.991 -2.480 36.241 1.00 40.16 353 ALA A C 1
ATOM 2694 O O . ALA A 1 353 ? 25.877 -2.537 37.467 1.00 40.16 353 ALA A O 1
ATOM 2695 N N . VAL A 1 354 ? 26.736 -3.347 35.549 1.00 39.41 354 VAL A N 1
ATOM 2696 C CA . VAL A 1 354 ? 27.722 -4.197 36.206 1.00 39.41 354 VAL A CA 1
ATOM 2697 C C . VAL A 1 354 ? 28.710 -3.229 36.823 1.00 39.41 354 VAL A C 1
ATOM 2699 O O . VAL A 1 354 ? 29.496 -2.569 36.146 1.00 39.41 354 VAL A O 1
ATOM 2702 N N . VAL A 1 355 ? 28.535 -3.076 38.127 1.00 39.88 355 VAL A N 1
ATOM 2703 C CA . VAL A 1 355 ? 29.297 -2.232 39.016 1.00 39.88 355 VAL A CA 1
ATOM 2704 C C . VAL A 1 355 ? 30.769 -2.563 38.812 1.00 39.88 355 VAL A C 1
ATOM 2706 O O . VAL A 1 355 ? 31.247 -3.637 39.175 1.00 39.88 355 VAL A O 1
ATOM 2709 N N . ALA A 1 356 ? 31.492 -1.607 38.237 1.00 41.41 356 ALA A N 1
ATOM 2710 C CA . ALA A 1 356 ? 32.924 -1.476 38.409 1.00 41.41 356 ALA A CA 1
ATOM 2711 C C . ALA A 1 356 ? 33.199 -1.175 39.892 1.00 41.41 356 ALA A C 1
ATOM 2713 O O . ALA A 1 356 ? 33.363 -0.028 40.289 1.00 41.41 356 ALA A O 1
ATOM 2714 N N . ALA A 1 357 ? 33.187 -2.207 40.731 1.00 42.66 357 ALA A N 1
ATOM 2715 C CA . ALA A 1 357 ? 33.741 -2.164 42.076 1.00 42.66 357 ALA A CA 1
ATOM 2716 C C . ALA A 1 357 ? 34.081 -3.588 42.509 1.00 42.66 357 ALA A C 1
ATOM 2718 O O . ALA A 1 357 ? 33.234 -4.330 42.991 1.00 42.66 357 ALA A O 1
ATOM 2719 N N . ASN A 1 358 ? 35.340 -3.962 42.310 1.00 37.06 358 ASN A N 1
ATOM 2720 C CA . ASN A 1 358 ? 36.122 -4.612 43.354 1.00 37.06 358 ASN A CA 1
ATOM 2721 C C . ASN A 1 358 ? 37.597 -4.452 43.003 1.00 37.06 358 ASN A C 1
ATOM 2723 O O . ASN A 1 358 ? 38.251 -5.332 42.449 1.00 37.06 358 ASN A O 1
ATOM 2727 N N . GLY A 1 359 ? 38.107 -3.268 43.336 1.00 33.19 359 GLY A N 1
ATOM 2728 C CA . GLY A 1 359 ? 39.513 -3.133 43.648 1.00 33.19 359 GLY A CA 1
ATOM 2729 C C . GLY A 1 359 ? 39.837 -3.950 44.900 1.00 33.19 359 GLY A C 1
ATOM 2730 O O . GLY A 1 359 ? 39.125 -3.891 45.897 1.00 33.19 359 GLY A O 1
ATOM 2731 N N . SER A 1 360 ? 40.955 -4.662 44.822 1.00 37.47 360 SER A N 1
ATOM 2732 C CA . SER A 1 360 ? 41.954 -4.697 45.889 1.00 37.47 360 SER A CA 1
ATOM 2733 C C . SER A 1 360 ? 41.514 -5.258 47.245 1.00 37.47 360 SER A C 1
ATOM 2735 O O . SER A 1 360 ? 41.092 -4.518 48.128 1.00 37.47 360 SER A O 1
ATOM 2737 N N . LYS A 1 361 ? 41.803 -6.544 47.471 1.00 36.12 361 LYS A N 1
ATOM 2738 C CA . LYS A 1 361 ? 42.411 -7.021 48.728 1.00 36.12 361 LYS A CA 1
ATOM 2739 C C . LYS A 1 361 ? 43.072 -8.384 48.503 1.00 36.12 361 LYS A C 1
ATOM 2741 O O . LYS A 1 361 ? 42.488 -9.436 48.731 1.00 36.12 361 LYS A O 1
ATOM 2746 N N . LEU A 1 362 ? 44.329 -8.335 48.057 1.00 36.00 362 LEU A N 1
ATOM 2747 C CA . LEU A 1 362 ? 45.314 -9.361 48.390 1.00 36.00 362 LEU A CA 1
ATOM 2748 C C . LEU A 1 362 ? 45.493 -9.323 49.914 1.00 36.00 362 LEU A C 1
ATOM 2750 O O . LEU A 1 362 ? 46.072 -8.378 50.446 1.00 36.00 362 LEU A O 1
ATOM 2754 N N . ALA A 1 363 ? 44.966 -10.327 50.607 1.00 35.28 363 ALA A N 1
ATOM 2755 C CA . ALA A 1 363 ? 45.325 -10.634 51.983 1.00 35.28 363 ALA A CA 1
ATOM 2756 C C . ALA A 1 363 ? 46.087 -11.965 51.970 1.00 35.28 363 ALA A C 1
ATOM 2758 O O . ALA A 1 363 ? 45.555 -12.994 51.556 1.00 35.28 363 ALA A O 1
ATOM 2759 N N . LEU A 1 364 ? 47.361 -11.898 52.357 1.00 35.75 364 LEU A N 1
ATOM 2760 C CA . LEU A 1 364 ? 48.259 -13.034 52.560 1.00 35.75 364 LEU A CA 1
ATOM 2761 C C . LEU A 1 364 ? 47.728 -13.966 53.670 1.00 35.75 364 LEU A C 1
ATOM 2763 O O . LEU A 1 364 ? 47.111 -13.478 54.620 1.00 35.75 364 LEU A O 1
ATOM 2767 N N . PRO A 1 365 ? 47.993 -15.283 53.599 1.00 36.69 365 PRO A N 1
ATOM 2768 C CA . PRO A 1 365 ? 47.615 -16.222 54.650 1.00 36.69 365 PRO A CA 1
ATOM 2769 C C . PRO A 1 365 ? 48.560 -16.114 55.864 1.00 36.69 365 PRO A C 1
ATOM 2771 O O . PRO A 1 365 ? 49.756 -15.866 55.686 1.00 36.69 365 PRO A O 1
ATOM 2774 N N . PRO A 1 366 ? 48.074 -16.338 57.100 1.00 42.09 366 PRO A N 1
ATOM 2775 C CA . PRO A 1 366 ? 48.940 -16.439 58.263 1.00 42.09 366 PRO A CA 1
ATOM 2776 C C . PRO A 1 366 ? 49.598 -17.823 58.294 1.00 42.09 366 PRO A C 1
ATOM 2778 O O . PRO A 1 366 ? 48.923 -18.852 58.305 1.00 42.09 366 PRO A O 1
ATOM 2781 N N . GLY A 1 367 ? 50.928 -17.843 58.317 1.00 33.28 367 GLY A N 1
ATOM 2782 C CA . GLY A 1 367 ? 51.693 -19.033 58.663 1.00 33.28 367 GLY A CA 1
ATOM 2783 C C . GLY A 1 367 ? 51.686 -19.256 60.174 1.00 33.28 367 GLY A C 1
ATOM 2784 O O . GLY A 1 367 ? 52.017 -18.350 60.937 1.00 33.28 367 GLY A O 1
ATOM 2785 N N . SER A 1 368 ? 51.377 -20.477 60.601 1.00 35.34 368 SER A N 1
ATOM 2786 C CA . SER A 1 368 ? 51.838 -21.020 61.877 1.00 35.34 368 SER A CA 1
ATOM 2787 C C . SER A 1 368 ? 52.583 -22.327 61.611 1.00 35.34 368 SER A C 1
ATOM 2789 O O . SER A 1 368 ? 52.046 -23.314 61.116 1.00 35.34 368 SER A O 1
ATOM 2791 N N . SER A 1 369 ? 53.879 -22.264 61.896 1.00 36.78 369 SER A N 1
ATOM 2792 C CA . SER A 1 369 ? 54.824 -23.370 61.945 1.00 36.78 369 SER A CA 1
ATOM 2793 C C . SER A 1 369 ? 54.678 -24.104 63.278 1.00 36.78 369 SER A C 1
ATOM 2795 O O . SER A 1 369 ? 54.620 -23.467 64.330 1.00 36.78 369 SER A O 1
ATOM 2797 N N . SER A 1 370 ? 54.693 -25.433 63.241 1.00 36.00 370 SER A N 1
ATOM 2798 C CA . SER A 1 370 ? 55.289 -26.240 64.304 1.00 36.00 370 SER A CA 1
ATOM 2799 C C . SER A 1 370 ? 55.820 -27.531 63.685 1.00 36.00 370 SER A C 1
ATOM 2801 O O . SER A 1 370 ? 55.064 -28.350 63.168 1.00 36.00 370 SER A O 1
ATOM 2803 N N . ALA A 1 371 ? 57.142 -27.658 63.700 1.00 38.31 371 ALA A N 1
ATOM 2804 C CA . ALA A 1 371 ? 57.888 -28.877 63.443 1.00 38.31 371 ALA A CA 1
ATOM 2805 C C . ALA A 1 371 ? 58.826 -29.110 64.633 1.00 38.31 371 ALA A C 1
ATOM 2807 O O . ALA A 1 371 ? 59.326 -28.125 65.190 1.00 38.31 371 ALA A O 1
ATOM 2808 N N . LYS A 1 372 ? 59.051 -30.400 64.930 1.00 39.78 372 LYS A N 1
ATOM 2809 C CA . LYS A 1 372 ? 60.094 -31.084 65.738 1.00 39.78 372 LYS A CA 1
ATOM 2810 C C . LYS A 1 372 ? 59.401 -32.133 66.616 1.00 39.78 372 LYS A C 1
ATOM 2812 O O . LYS A 1 372 ? 58.474 -31.789 67.333 1.00 39.78 372 LYS A O 1
ATOM 2817 N N . GLU A 1 373 ? 59.671 -33.437 66.567 1.00 32.19 373 GLU A N 1
ATOM 2818 C CA . GLU A 1 373 ? 60.930 -34.173 66.362 1.00 32.19 373 GLU A CA 1
ATOM 2819 C C . GLU A 1 373 ? 62.126 -33.572 67.114 1.00 32.19 373 GLU A C 1
ATOM 2821 O O . GLU A 1 373 ? 62.840 -32.714 66.594 1.00 32.19 373 GLU A O 1
ATOM 2826 N N . LEU A 1 374 ? 62.282 -34.131 68.326 1.00 36.47 374 LEU A N 1
ATOM 2827 C CA . LEU A 1 374 ? 63.321 -34.015 69.359 1.00 36.47 374 LEU A CA 1
ATOM 2828 C C . LEU A 1 374 ? 63.348 -32.732 70.198 1.00 36.47 374 LEU A C 1
ATOM 2830 O O . LEU A 1 374 ? 63.666 -31.640 69.673 1.00 36.47 374 LEU A O 1
#

Radius of gyration: 27.69 Å; chains: 1; bounding box: 86×59×101 Å

Sequence (374 aa):
MENLPAFDLLTTPFGELKKLTLVQILTVPFAPLMLLRPLKLFKSTLGLTPGVATVPDPEFLVVLLEGMTHQEALRGQLNIQFKNLENLLRGAHVPTNTTLRLLQAALGIDADVLAALVHGNKNGHLMPQYVNGAQVMEGLFFNVFKVLGSAVHSCPSCQGNVLADMDAWWGSSPLRLAPDAYGFVDRLLKCVVGADWLLGYAKPEARPLKGSLVILADPRNHPIGQWMDLVRFMRGDKHLWQIAIDDGIGQAGEVGVPAGRLAKWKSGQDLLPMAKASLMIKDLPKQAALHSSLLAARMFALAIDVVRATAAGEGYPTRAAAQQIVADRFKQLQANFKLSIEIFSGMAQSQPAVVAANGSKLALPPGSSSAKEL

Foldseek 3Di:
DDDDDDPPPDPDDCVVVVVDDLLRLLQDFAFFAAFCAAQQACGCLQVDDHPDGGGGDLQSLVCLQQVDGPLVVLCVQLPVLSVVLQCQQLVVDDDDPVNLVSVCVSVVHDSVVSNVSRDNNPPDDSRVVVSSVSSSLLSQLLVLLCVLLVDQDQDPPHGHGPQDDQCNLQVPAPFHFDPSLSVVLLSLLSSLLSVLVVCVPPPVLLHADVCLLLQLLDLPWQSQLSLLVVLCVLVVHPDSCVLQVPLCLPPVPDDTDDPVVSVCCRRSSYPDRPVSQLSSLPPTRSSSNSSSSSSSSSSLSVSLSSSQRGTDDDDGDDSSSSSVSSSVSSVSSNVSSVVSNVVVVVVVVPPDPPDPDDDDDPDDDDDDDDDDDD